Protein AF-A0A836S8B2-F1 (afdb_monomer_lite)

Sequence (324 aa):
MPLYSYIIQLVSLLSIAYLASSFWLPETQILLWTTALLILLNYSLSLSNLFRQGSITVNLIILNVIQLALCLHLMIHKMLGNAHYAYTEPPRWYDWIELVAMHVLRAVDLLDILSTEGIHLQNVTHQSVLTGIVLFSMHIMVDVFLLGAILMFINRRSATQHDTTLIKRARFVERFKNTRHFIKQVRLWGLLLAIALIMNVGISQDWDFWDSLLWPLDNIPLDFGDAFQIFDWQLHSLEMNIGLATLAIFFRLVVSAYVLGPVNRFYLYLLKGRGKTVDELVKICTSSEYSEETHQIAVKALVGFEAKISVPHLIKALAETDKY

Secondary structure (DSSP, 8-state):
-HHHHHHHHHHHHHHHHHHHHHTTS---HHHHHHHHHHHHHHHHHHHHHHHHHS---HHHHHHHHIIIIIIIHHHHHHHH-GGGEEESSPPPHHHHHHHHHHHHHHHTT-SHHHHHTT----SEEE-SHHHHHHHHHHHHHHHHHHHHHHHHHHHHHHHHTGGG-HHHHHHHHHHHHHHHHHHHHHHHHHHHHHHHHHHHHHHHTT--HHHHHHHHHHT-TTTHHHHHHHTT--SS-PPP-HHHHHHHHHHHHHHHHHHHHHHHHHHHHHTTTTT--HHHHHHHHT-TTS-HHHHHHHHHHHHTS-HHHHHHHHHHHHHHHTT-

Radius of gyration: 23.67 Å; chains: 1; bounding box: 58×48×62 Å

pLDDT: mean 82.78, std 11.92, range [44.62, 96.75]

Foldseek 3Di:
DVVLVVVLVVLLVVLVVLVVCLVVDPLDVVNLVVLVVSLVVLLVSQVVCCLFALDGDVSSLVSSLCSLQQVNVVSCCVPVHVQQKAFPDDDDSCLSVQVSVQLLCVLVLNCVQVVQVVPPSGRIATDDPVVLVSSLVSSLSSNVVVVSVVVVVVVVVVVVVPVPPPPVVVVVVVVVVVVVVVLVVCLVVLVVVLLVLLVVVCVVVVNDPQQSVCLLVCLALDSSVVSCVSVVPDSHPDDDDPSSSVSSVSSNVSNVSVVVVVVVVVSCVVSLNRNDDLVVLLVQLQDPPDDPVSNVSSVVVLVVPDCVVSVVSVVVSVVNVVVD

Structure (mmCIF, N/CA/C/O backbone):
data_AF-A0A836S8B2-F1
#
_entry.id   AF-A0A836S8B2-F1
#
loop_
_atom_site.group_PDB
_atom_site.id
_atom_site.type_symbol
_atom_site.label_atom_id
_atom_site.label_alt_id
_atom_site.label_comp_id
_atom_site.label_asym_id
_atom_site.label_entity_id
_atom_site.label_seq_id
_atom_site.pdbx_PDB_ins_code
_atom_site.Cartn_x
_atom_site.Cartn_y
_atom_site.Cartn_z
_atom_site.occupancy
_atom_site.B_iso_or_equiv
_atom_site.auth_seq_id
_atom_site.auth_comp_id
_atom_site.auth_asym_id
_atom_site.auth_atom_id
_atom_site.pdbx_PDB_model_num
ATOM 1 N N . MET A 1 1 ? 3.201 14.105 26.780 1.00 60.59 1 MET A N 1
ATOM 2 C CA . MET A 1 1 ? 2.841 14.268 25.351 1.00 60.59 1 MET A CA 1
ATOM 3 C C . MET A 1 1 ? 3.609 15.356 24.581 1.00 60.59 1 MET A C 1
ATOM 5 O O . MET A 1 1 ? 3.928 15.066 23.434 1.00 60.59 1 MET A O 1
ATOM 9 N N . PRO A 1 2 ? 3.969 16.542 25.123 1.00 76.00 2 PRO A N 1
ATOM 10 C CA . PRO A 1 2 ? 4.514 17.627 24.288 1.00 76.00 2 PRO A CA 1
ATOM 11 C C . PRO A 1 2 ? 5.887 17.312 23.669 1.00 76.00 2 PRO A C 1
ATOM 13 O O . PRO A 1 2 ? 6.099 17.590 22.494 1.00 76.00 2 PRO A O 1
ATOM 16 N N . LEU A 1 3 ? 6.782 16.635 24.402 1.00 85.06 3 LEU A N 1
ATOM 17 C CA . LEU A 1 3 ? 8.128 16.283 23.918 1.00 85.06 3 LEU A CA 1
ATOM 18 C C . LEU A 1 3 ? 8.112 15.486 22.600 1.00 85.06 3 LEU A C 1
ATOM 20 O O . LEU A 1 3 ? 8.909 15.746 21.708 1.00 85.06 3 LEU A O 1
ATOM 24 N N . TYR A 1 4 ? 7.183 14.538 22.457 1.00 83.31 4 TYR A N 1
ATOM 25 C CA . TYR A 1 4 ? 7.100 13.690 21.265 1.00 83.31 4 TYR A CA 1
ATOM 26 C C . TYR A 1 4 ? 6.681 14.481 20.017 1.00 83.31 4 TYR A C 1
ATOM 28 O O . TYR A 1 4 ? 7.233 14.270 18.941 1.00 83.31 4 TYR A O 1
ATOM 36 N N . SER A 1 5 ? 5.760 15.437 20.175 1.00 84.62 5 SER A N 1
ATOM 37 C CA . SER A 1 5 ? 5.364 16.341 19.090 1.00 84.62 5 SER A CA 1
ATOM 38 C C . SER A 1 5 ? 6.534 17.219 18.636 1.00 84.62 5 SER A C 1
ATOM 40 O O . SER A 1 5 ? 6.728 17.396 17.436 1.00 84.62 5 SER A O 1
ATOM 42 N N . TYR A 1 6 ? 7.344 17.722 19.576 1.00 90.00 6 TYR A N 1
ATOM 43 C CA . TYR A 1 6 ? 8.537 18.507 19.247 1.00 90.00 6 TYR A CA 1
ATOM 44 C C . TYR A 1 6 ? 9.586 17.687 18.492 1.00 90.00 6 TYR A C 1
ATOM 46 O O . TYR A 1 6 ? 10.160 18.189 17.532 1.00 90.00 6 TYR A O 1
ATOM 54 N N . ILE A 1 7 ? 9.797 16.419 18.867 1.00 90.31 7 ILE A N 1
ATOM 55 C CA . ILE A 1 7 ? 10.719 15.522 18.151 1.00 90.31 7 ILE A CA 1
ATOM 56 C C . ILE A 1 7 ? 10.276 15.346 16.696 1.00 90.31 7 ILE A C 1
ATOM 58 O O . ILE A 1 7 ? 11.091 15.504 15.792 1.00 90.31 7 ILE A O 1
ATOM 62 N N . ILE A 1 8 ? 8.989 15.069 16.453 1.00 88.38 8 ILE A N 1
ATOM 63 C CA . ILE A 1 8 ? 8.465 14.910 15.089 1.00 88.38 8 ILE A CA 1
ATOM 64 C C . ILE A 1 8 ? 8.669 16.189 14.274 1.00 88.38 8 ILE A C 1
ATOM 66 O O . ILE A 1 8 ? 9.147 16.122 13.143 1.00 88.38 8 ILE A O 1
ATOM 70 N N . GLN A 1 9 ? 8.324 17.349 14.836 1.00 89.38 9 GLN A N 1
ATOM 71 C CA . GLN A 1 9 ? 8.482 18.632 14.152 1.00 89.38 9 GLN A CA 1
ATOM 72 C C . GLN A 1 9 ? 9.948 18.919 13.828 1.00 89.38 9 GLN A C 1
ATOM 74 O O . GLN A 1 9 ? 10.255 19.276 12.695 1.00 89.38 9 GLN A O 1
ATOM 79 N N . LEU A 1 10 ? 10.850 18.706 14.788 1.00 92.00 10 LEU A N 1
ATOM 80 C CA . LEU A 1 10 ? 12.283 18.903 14.599 1.00 92.00 10 LEU A CA 1
ATOM 81 C C . LEU A 1 10 ? 12.829 17.994 13.494 1.00 92.00 10 LEU A C 1
ATOM 83 O O . LEU A 1 10 ? 13.501 18.477 12.589 1.00 92.00 10 LEU A O 1
ATOM 87 N N . VAL A 1 11 ? 12.505 16.700 13.526 1.00 91.38 11 VAL A N 1
ATOM 88 C CA . VAL A 1 11 ? 12.953 15.738 12.508 1.00 91.38 11 VAL A CA 1
ATOM 89 C C . VAL A 1 11 ? 12.378 16.072 11.128 1.00 91.38 11 VAL A C 1
ATOM 91 O O . VAL A 1 11 ? 13.101 16.005 10.134 1.00 91.38 11 VAL A O 1
ATOM 94 N N . SER A 1 12 ? 11.115 16.500 11.062 1.00 89.31 12 SER A N 1
ATOM 95 C CA . SER A 1 12 ? 10.484 16.940 9.809 1.00 89.31 12 SER A CA 1
ATOM 96 C C . SER A 1 12 ? 11.188 18.172 9.241 1.00 89.31 12 SER A C 1
ATOM 98 O O . SER A 1 12 ? 11.516 18.207 8.061 1.00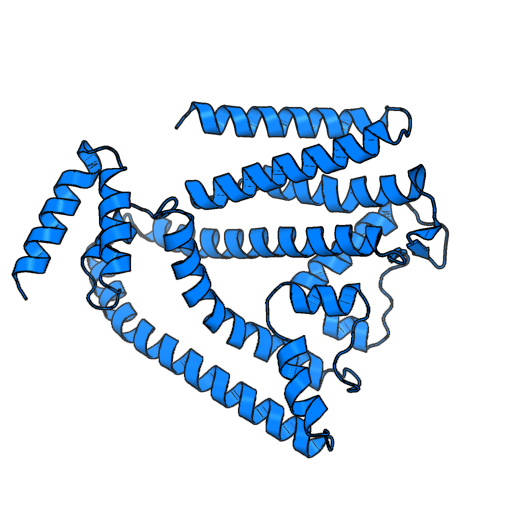 89.31 12 SER A O 1
ATOM 100 N N . LEU A 1 13 ? 11.461 19.174 10.084 1.00 92.12 13 LEU A N 1
ATOM 101 C CA . LEU A 1 13 ? 12.161 20.398 9.691 1.00 92.12 13 LEU A CA 1
ATOM 102 C C . LEU A 1 13 ? 13.588 20.106 9.224 1.00 92.12 13 LEU A C 1
ATOM 104 O O . LEU A 1 13 ? 13.995 20.610 8.182 1.00 92.12 13 LEU A O 1
ATOM 108 N N . LEU A 1 14 ? 14.322 19.257 9.950 1.00 93.88 14 LEU A N 1
ATOM 109 C CA . LEU A 1 14 ? 15.658 18.808 9.554 1.00 93.88 14 LEU A CA 1
ATOM 110 C C . LEU A 1 14 ? 15.626 18.075 8.213 1.00 93.88 14 LEU A C 1
ATOM 112 O O . LEU A 1 14 ? 16.472 18.326 7.363 1.00 93.88 14 LEU A O 1
ATOM 116 N N . SER A 1 15 ? 14.629 17.219 7.996 1.00 93.06 15 SER A N 1
ATOM 117 C CA . SER A 1 15 ? 14.459 16.480 6.745 1.00 93.06 15 SER A CA 1
ATOM 118 C C . SER A 1 15 ? 14.114 17.387 5.564 1.00 93.06 15 SER A C 1
ATOM 120 O O . SER A 1 15 ? 14.636 17.180 4.474 1.00 93.06 15 SER A O 1
ATOM 122 N N . ILE A 1 16 ? 13.283 18.412 5.774 1.00 91.94 16 ILE A N 1
ATOM 123 C CA . ILE A 1 16 ? 12.965 19.428 4.759 1.00 91.94 16 ILE A CA 1
ATOM 124 C C . ILE A 1 16 ? 14.204 20.275 4.446 1.00 91.94 16 ILE A C 1
ATOM 126 O O . ILE A 1 16 ? 14.518 20.492 3.279 1.00 91.94 16 ILE A O 1
ATOM 130 N N . ALA A 1 17 ? 14.929 20.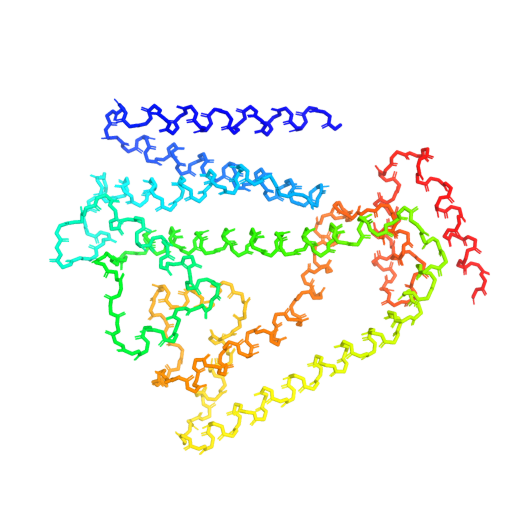730 5.473 1.00 93.69 17 ALA A N 1
ATOM 131 C CA . ALA A 1 17 ? 16.154 21.507 5.300 1.00 93.69 17 ALA A CA 1
ATOM 132 C C . ALA A 1 17 ? 17.239 20.697 4.574 1.00 93.69 17 ALA A C 1
ATOM 134 O O . ALA A 1 17 ? 17.896 21.216 3.674 1.00 93.69 17 ALA A O 1
ATOM 135 N N . TYR A 1 18 ? 17.387 19.417 4.927 1.00 94.12 18 TYR A N 1
ATOM 136 C CA . TYR A 1 18 ? 18.260 18.473 4.236 1.00 94.12 18 TYR A CA 1
ATOM 137 C C . TYR A 1 18 ? 17.843 18.278 2.777 1.00 94.12 18 TYR A C 1
ATOM 139 O O . TYR A 1 18 ? 18.676 18.364 1.882 1.00 94.12 18 TYR A O 1
ATOM 147 N N . LEU A 1 19 ? 16.553 18.055 2.518 1.00 90.06 19 LEU A N 1
ATOM 148 C CA . LEU A 1 19 ? 16.040 17.883 1.163 1.00 90.06 19 LEU A CA 1
ATOM 149 C C . LEU A 1 19 ? 16.345 19.116 0.302 1.00 90.06 19 LEU A C 1
ATOM 151 O O . LEU A 1 19 ? 16.871 18.982 -0.798 1.00 90.06 19 LEU A O 1
ATOM 155 N N . ALA A 1 20 ? 16.089 20.317 0.825 1.00 91.62 20 ALA A N 1
ATOM 156 C CA . ALA A 1 20 ? 16.367 21.571 0.130 1.00 91.62 20 ALA A CA 1
ATOM 157 C C . ALA A 1 20 ? 17.867 21.786 -0.135 1.00 91.62 20 ALA A C 1
ATOM 159 O O . ALA A 1 20 ? 18.236 22.271 -1.204 1.00 91.62 20 ALA A O 1
ATOM 160 N N . SER A 1 21 ? 18.740 21.415 0.809 1.00 92.88 21 SER A N 1
ATOM 161 C CA . SER A 1 21 ? 20.190 21.548 0.634 1.00 92.88 21 SER A CA 1
ATOM 162 C C . SER A 1 21 ? 20.785 20.472 -0.276 1.00 92.88 21 SER A C 1
ATOM 164 O O . SER A 1 21 ? 21.767 20.749 -0.960 1.00 92.88 21 SER A O 1
ATOM 166 N N . SER A 1 22 ? 20.169 19.286 -0.356 1.00 90.75 22 SER A N 1
ATOM 167 C CA . SER A 1 22 ? 20.661 18.155 -1.155 1.00 90.75 22 SER A CA 1
ATOM 168 C C . SER A 1 22 ? 20.826 18.472 -2.645 1.00 90.75 22 SER A C 1
ATOM 170 O O . SER A 1 22 ? 21.737 17.941 -3.270 1.00 90.75 22 SER A O 1
ATOM 172 N N . PHE A 1 23 ? 20.032 19.402 -3.189 1.00 87.88 23 PHE A N 1
ATOM 173 C CA . PHE A 1 23 ? 20.144 19.871 -4.577 1.00 87.88 23 PHE A CA 1
ATOM 174 C C . PHE A 1 23 ? 21.464 20.590 -4.891 1.00 87.88 23 PHE A C 1
ATOM 176 O O . PHE A 1 23 ? 21.835 20.700 -6.057 1.00 87.88 23 PHE A O 1
ATOM 183 N N . TRP A 1 24 ? 22.163 21.082 -3.867 1.00 93.12 24 TRP A N 1
ATOM 184 C CA . TRP A 1 24 ? 23.419 21.826 -3.993 1.00 93.12 24 TRP A CA 1
ATOM 185 C C . TRP A 1 24 ? 24.636 21.013 -3.547 1.00 93.12 24 TRP A C 1
ATOM 187 O O . TRP A 1 24 ? 25.770 21.475 -3.675 1.00 93.12 24 TRP A O 1
ATOM 197 N N . LEU A 1 25 ? 24.413 19.826 -2.980 1.00 91.44 25 LEU A N 1
ATOM 198 C CA . LEU A 1 25 ? 25.477 18.958 -2.500 1.00 91.44 25 LEU A CA 1
ATOM 199 C C . LEU A 1 25 ? 26.016 18.087 -3.642 1.00 91.44 25 LEU A C 1
ATOM 201 O O . LEU A 1 25 ? 25.262 17.704 -4.537 1.00 91.44 25 LEU A O 1
ATOM 205 N N . PRO A 1 26 ? 27.315 17.742 -3.617 1.00 92.44 26 PRO A N 1
ATOM 206 C CA . PRO A 1 26 ? 27.883 16.841 -4.604 1.00 92.44 26 PRO A CA 1
ATOM 207 C C . PRO A 1 26 ? 27.212 15.467 -4.529 1.00 92.44 26 PRO A C 1
ATOM 209 O O . PRO A 1 26 ? 26.937 14.934 -3.447 1.00 92.44 26 PRO A O 1
ATOM 212 N N . GLU A 1 27 ? 26.987 14.883 -5.703 1.00 91.94 27 GLU A N 1
ATOM 213 C CA . GLU A 1 27 ? 26.365 13.575 -5.850 1.00 91.94 27 GLU A CA 1
ATOM 214 C C . GLU A 1 27 ? 27.307 12.491 -5.306 1.00 91.94 27 GLU A C 1
ATOM 216 O O . GLU A 1 27 ? 28.271 12.084 -5.948 1.00 91.94 27 GLU A O 1
ATOM 221 N N . THR A 1 28 ? 27.057 12.054 -4.072 1.00 93.62 28 THR A N 1
ATOM 222 C CA . THR A 1 28 ? 27.890 11.080 -3.357 1.00 93.62 28 THR A CA 1
ATOM 223 C C . THR A 1 28 ? 27.029 9.967 -2.780 1.00 93.62 28 THR A C 1
ATOM 225 O O . THR A 1 28 ? 25.907 10.208 -2.337 1.00 93.62 28 THR A O 1
ATOM 228 N N . GLN A 1 29 ? 27.574 8.750 -2.685 1.00 92.31 29 GLN A N 1
ATOM 229 C CA . GLN A 1 29 ? 26.872 7.622 -2.053 1.00 92.31 29 GLN A CA 1
ATOM 230 C C . GLN A 1 29 ? 26.452 7.924 -0.602 1.00 92.31 29 GLN A C 1
ATOM 232 O O . GLN A 1 29 ? 25.434 7.422 -0.135 1.00 92.31 29 GLN A O 1
ATOM 237 N N . ILE A 1 30 ? 27.191 8.787 0.107 1.00 93.25 30 ILE A N 1
ATOM 238 C CA . ILE A 1 30 ? 26.816 9.259 1.449 1.00 93.25 30 ILE A CA 1
ATOM 239 C C . ILE A 1 30 ? 25.459 9.969 1.412 1.00 93.25 30 ILE A C 1
ATOM 241 O O . ILE A 1 30 ? 24.618 9.727 2.279 1.00 93.25 30 ILE A O 1
ATOM 245 N N . LEU A 1 31 ? 25.217 10.810 0.402 1.00 92.56 31 LEU A N 1
ATOM 246 C CA . LEU A 1 31 ? 23.946 11.509 0.230 1.00 92.56 31 LEU A CA 1
ATOM 247 C C . LEU A 1 31 ? 22.801 10.507 -0.000 1.00 92.56 31 LEU A C 1
ATOM 249 O O . LEU A 1 31 ? 21.752 10.643 0.628 1.00 92.56 31 LEU A O 1
ATOM 253 N N . LEU A 1 32 ? 23.016 9.473 -0.827 1.00 92.56 32 LEU A N 1
ATOM 254 C CA . LEU A 1 32 ? 22.031 8.410 -1.088 1.00 92.56 32 LEU A CA 1
ATOM 255 C C . LEU A 1 32 ? 21.599 7.710 0.205 1.00 92.56 32 LEU A C 1
ATOM 257 O O . LEU A 1 32 ? 20.412 7.668 0.528 1.00 92.56 32 LEU A O 1
ATOM 261 N N . TRP A 1 33 ? 22.563 7.204 0.976 1.00 93.00 33 TRP A N 1
ATOM 262 C CA . TRP A 1 33 ? 22.274 6.488 2.219 1.00 93.00 33 TRP A CA 1
ATOM 263 C C . TRP A 1 33 ? 21.677 7.396 3.295 1.00 93.00 33 TRP A C 1
ATOM 265 O O . TRP A 1 33 ? 20.798 6.968 4.040 1.00 93.00 33 TRP A O 1
ATOM 275 N N . THR A 1 34 ? 22.093 8.664 3.345 1.00 93.12 34 THR A N 1
ATOM 276 C CA . THR A 1 34 ? 21.492 9.656 4.248 1.00 93.12 34 THR A CA 1
ATOM 277 C C . THR A 1 34 ? 20.026 9.912 3.887 1.00 93.12 34 THR A C 1
ATOM 279 O O . THR A 1 34 ? 19.180 9.950 4.778 1.00 93.12 34 THR A O 1
ATOM 282 N N . THR A 1 35 ? 19.698 10.009 2.594 1.00 93.06 35 THR A N 1
ATOM 283 C CA . THR A 1 35 ? 18.311 10.154 2.122 1.00 93.06 35 THR A CA 1
ATOM 284 C C . THR A 1 35 ? 17.479 8.930 2.499 1.00 93.06 35 THR A C 1
ATOM 286 O O . THR A 1 35 ? 16.418 9.080 3.103 1.00 93.06 35 THR A O 1
ATOM 289 N N . ALA A 1 36 ? 17.986 7.720 2.239 1.00 92.12 36 ALA A N 1
ATOM 290 C CA . ALA A 1 36 ? 17.322 6.472 2.621 1.00 92.12 36 ALA A CA 1
ATOM 291 C C . ALA A 1 36 ? 17.066 6.380 4.139 1.00 92.12 36 ALA A C 1
ATOM 293 O O . ALA A 1 36 ? 15.966 6.026 4.567 1.00 92.12 36 ALA A O 1
ATOM 294 N N . LEU A 1 37 ? 18.051 6.757 4.963 1.00 92.94 37 LEU A N 1
ATOM 295 C CA . LEU A 1 37 ? 17.917 6.772 6.420 1.00 92.94 37 LEU A CA 1
ATOM 296 C C . LEU A 1 37 ? 16.861 7.780 6.891 1.00 92.94 37 LEU A C 1
ATOM 298 O O . LEU A 1 37 ? 16.060 7.459 7.770 1.00 92.94 37 LEU A O 1
ATOM 302 N N . LEU A 1 38 ? 16.841 8.985 6.316 1.00 92.56 38 LEU A N 1
ATOM 303 C CA . LEU A 1 38 ? 15.848 10.004 6.656 1.00 92.56 38 LEU A CA 1
ATOM 304 C C . LEU A 1 38 ? 14.434 9.578 6.261 1.00 92.56 38 LEU A C 1
ATOM 306 O O . LEU A 1 38 ? 13.520 9.776 7.057 1.00 92.56 38 LEU A O 1
ATOM 310 N N . ILE A 1 39 ? 14.257 8.935 5.102 1.00 91.44 39 ILE A N 1
ATOM 311 C CA . ILE A 1 39 ? 12.972 8.338 4.709 1.00 91.44 39 ILE A CA 1
ATOM 312 C C . ILE A 1 39 ? 12.532 7.307 5.749 1.00 91.44 39 ILE A C 1
ATOM 314 O O . ILE A 1 39 ? 11.418 7.384 6.261 1.00 91.44 39 ILE A O 1
ATOM 318 N N . LEU A 1 40 ? 13.408 6.367 6.117 1.00 91.25 40 LEU A N 1
ATOM 319 C CA . LEU A 1 40 ? 13.075 5.328 7.091 1.00 91.25 40 LEU A CA 1
ATOM 320 C C . LEU A 1 40 ? 12.703 5.923 8.457 1.00 91.25 40 LEU A C 1
ATOM 322 O O . LEU A 1 40 ? 11.742 5.480 9.092 1.00 91.25 40 LEU A O 1
ATOM 326 N N . LEU A 1 41 ? 13.437 6.943 8.905 1.00 91.94 41 LEU A N 1
ATOM 327 C CA . LEU A 1 41 ? 13.176 7.658 10.152 1.00 91.94 41 LEU A CA 1
ATOM 328 C C . LEU A 1 41 ? 11.825 8.389 10.102 1.00 91.94 41 LEU A C 1
ATOM 330 O O . LEU A 1 41 ? 11.006 8.231 11.010 1.00 91.94 41 LEU A O 1
ATOM 334 N N . ASN A 1 42 ? 11.569 9.155 9.039 1.00 91.69 42 ASN A N 1
ATOM 335 C CA . ASN A 1 42 ? 10.323 9.895 8.842 1.00 91.69 42 ASN A CA 1
ATOM 336 C C . ASN A 1 42 ? 9.125 8.955 8.726 1.00 91.69 42 ASN A C 1
ATOM 338 O O . ASN A 1 42 ? 8.083 9.210 9.337 1.00 91.69 42 ASN A O 1
ATOM 342 N N . TYR A 1 43 ? 9.263 7.849 8.000 1.00 90.19 43 TYR A N 1
ATOM 343 C CA . TYR A 1 43 ? 8.238 6.821 7.897 1.00 90.19 43 TYR A CA 1
ATOM 344 C C . TYR A 1 43 ? 7.960 6.173 9.255 1.00 90.19 43 TYR A C 1
ATOM 346 O O . TYR A 1 43 ? 6.813 6.135 9.693 1.00 90.19 43 TYR A O 1
ATOM 354 N N . SER A 1 44 ? 9.004 5.775 9.988 1.00 89.81 44 SER A N 1
ATOM 355 C CA . SER A 1 44 ? 8.876 5.179 11.326 1.00 89.81 44 SER A CA 1
ATOM 356 C C . SER A 1 44 ? 8.200 6.123 12.323 1.00 89.81 44 SER A C 1
ATOM 358 O O . SER A 1 44 ? 7.356 5.704 13.119 1.00 89.81 44 SER A O 1
ATOM 360 N N . LEU A 1 45 ? 8.531 7.418 12.276 1.00 89.81 45 LEU A N 1
ATOM 361 C CA . LEU A 1 45 ? 7.873 8.440 13.090 1.00 89.81 45 LEU A CA 1
ATOM 362 C C . LEU A 1 45 ? 6.412 8.630 12.690 1.00 89.81 45 LEU A C 1
ATOM 364 O O . LEU A 1 45 ? 5.563 8.732 13.574 1.00 89.81 45 LEU A O 1
ATOM 368 N N . SER A 1 46 ? 6.111 8.632 11.391 1.00 87.50 46 SER A N 1
ATOM 369 C CA . SER A 1 46 ? 4.743 8.746 10.875 1.00 87.50 46 SER A CA 1
ATOM 370 C C . SER A 1 46 ? 3.889 7.560 11.301 1.00 87.50 46 SER A C 1
ATOM 372 O O . SER A 1 46 ? 2.784 7.748 11.804 1.00 87.50 46 SER A O 1
ATOM 374 N N . LEU A 1 47 ? 4.431 6.350 11.179 1.00 85.44 47 LEU A N 1
ATOM 375 C CA . LEU A 1 47 ? 3.789 5.109 11.585 1.00 85.44 47 LEU A CA 1
ATOM 376 C C . LEU A 1 47 ? 3.568 5.082 13.101 1.00 85.44 47 LEU A C 1
ATOM 378 O O . LEU A 1 47 ? 2.472 4.803 13.578 1.00 85.44 47 LEU A O 1
ATOM 382 N N . SER A 1 48 ? 4.581 5.472 13.879 1.00 84.50 48 SER A N 1
ATOM 383 C CA . SER A 1 48 ? 4.445 5.615 15.328 1.00 84.50 48 SER A CA 1
ATOM 384 C C . SER A 1 48 ? 3.422 6.692 15.705 1.00 84.50 48 SER A C 1
ATOM 386 O O . SER A 1 48 ? 2.717 6.526 16.698 1.00 84.50 48 SER A O 1
ATOM 388 N N . ASN A 1 49 ? 3.304 7.786 14.948 1.00 83.44 49 ASN A N 1
ATOM 389 C CA . ASN A 1 49 ? 2.300 8.816 15.206 1.00 83.44 49 ASN A CA 1
ATOM 390 C C . ASN A 1 49 ? 0.887 8.322 14.885 1.00 83.44 49 ASN A C 1
ATOM 392 O O . ASN A 1 49 ? 0.002 8.443 15.731 1.00 83.44 49 ASN A O 1
ATOM 396 N N . LEU A 1 50 ? 0.711 7.686 13.726 1.00 81.00 50 LEU A N 1
ATOM 397 C CA . LEU A 1 50 ? -0.525 7.020 13.324 1.00 81.00 50 LEU A CA 1
ATOM 398 C C . LEU A 1 50 ? -0.983 6.040 14.406 1.00 81.00 50 LEU A C 1
ATOM 400 O O . LEU A 1 50 ? -2.121 6.095 14.862 1.00 81.00 50 LEU A O 1
ATOM 404 N N . PHE A 1 51 ? -0.067 5.211 14.899 1.00 76.12 51 PHE A N 1
ATOM 405 C CA . PHE A 1 51 ? -0.353 4.194 15.905 1.00 76.12 51 PHE A CA 1
ATOM 406 C C . PHE A 1 51 ? -0.509 4.724 17.333 1.00 76.12 51 PHE A C 1
ATOM 408 O O . PHE A 1 51 ? -1.151 4.089 18.165 1.00 76.12 51 PHE A O 1
ATOM 415 N N . ARG A 1 52 ? 0.071 5.876 17.675 1.00 73.31 52 ARG A N 1
ATOM 416 C CA . ARG A 1 52 ? -0.065 6.447 19.027 1.00 73.31 52 ARG A CA 1
ATOM 417 C C . ARG A 1 52 ? -1.231 7.410 19.148 1.00 73.31 52 ARG A C 1
ATOM 419 O O . ARG A 1 52 ? -1.875 7.432 20.192 1.00 73.31 52 ARG A O 1
ATOM 426 N N . GLN A 1 53 ? -1.452 8.230 18.129 1.00 71.81 53 GLN A N 1
ATOM 427 C CA . GLN A 1 53 ? -2.385 9.354 18.169 1.00 71.81 53 GLN A CA 1
ATOM 428 C C . GLN A 1 53 ? -3.607 9.144 17.271 1.00 71.81 53 GLN A C 1
ATOM 430 O O . GLN A 1 53 ? -4.539 9.939 17.342 1.00 71.81 53 GLN A O 1
ATOM 435 N N . GLY A 1 54 ? -3.614 8.112 16.417 1.00 70.25 54 GLY A N 1
ATOM 436 C CA . GLY A 1 54 ? -4.674 7.917 15.425 1.00 70.25 54 GLY A CA 1
ATOM 437 C C . GLY A 1 54 ? -4.710 9.022 14.365 1.00 70.25 54 GLY A C 1
ATOM 438 O O . GLY A 1 54 ? -5.724 9.193 13.692 1.00 70.25 54 GLY A O 1
ATOM 439 N N . SER A 1 55 ? -3.635 9.805 14.244 1.00 74.31 55 SER A N 1
ATOM 440 C CA . SER A 1 55 ? -3.522 10.927 13.320 1.00 74.31 55 SER A CA 1
ATOM 441 C C . SER A 1 55 ? -2.288 10.760 12.445 1.00 74.31 55 SER A C 1
ATOM 443 O O . SER A 1 55 ? -1.220 10.352 12.908 1.00 74.31 55 SER A O 1
ATOM 445 N N . ILE A 1 56 ? -2.428 11.095 11.165 1.00 76.44 56 ILE A N 1
ATOM 446 C CA . ILE A 1 56 ? -1.283 11.242 10.272 1.00 76.44 56 ILE A CA 1
ATOM 447 C C . ILE A 1 56 ? -1.086 12.725 10.016 1.00 76.44 56 ILE A C 1
ATOM 449 O O . ILE A 1 56 ? -2.020 13.440 9.649 1.00 76.44 56 ILE A O 1
ATOM 453 N N . THR A 1 57 ? 0.136 13.202 10.204 1.00 81.44 57 THR A N 1
ATOM 454 C CA . THR A 1 57 ? 0.510 14.547 9.788 1.00 81.44 57 THR A CA 1
ATOM 455 C C . THR A 1 57 ? 0.702 14.545 8.275 1.00 81.44 57 THR A C 1
ATOM 457 O O . THR A 1 57 ? 1.647 13.960 7.754 1.00 81.44 57 THR A O 1
ATOM 460 N N . VAL A 1 58 ? -0.195 15.221 7.555 1.00 80.62 58 VAL A N 1
ATOM 461 C CA . VAL A 1 58 ? -0.157 15.331 6.082 1.00 80.62 58 VAL A CA 1
ATOM 462 C C . VAL A 1 58 ? 1.225 15.765 5.580 1.00 80.62 58 VAL A C 1
ATOM 464 O O . VAL A 1 58 ? 1.723 15.226 4.598 1.00 80.62 58 VAL A O 1
ATOM 467 N N . ASN A 1 59 ? 1.893 16.663 6.308 1.00 83.81 59 ASN A N 1
ATOM 468 C CA . ASN A 1 59 ? 3.241 17.124 5.973 1.00 83.81 59 ASN A CA 1
ATOM 469 C C . ASN A 1 59 ? 4.275 15.987 5.933 1.00 83.81 59 ASN A C 1
ATOM 471 O O . ASN A 1 59 ? 5.134 15.997 5.060 1.00 83.81 59 ASN A O 1
ATOM 475 N N . LEU A 1 60 ? 4.195 15.007 6.843 1.00 82.38 60 LEU A N 1
ATOM 476 C C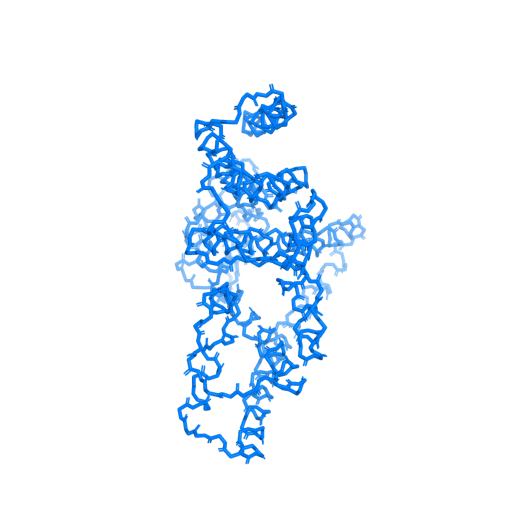A . LEU A 1 60 ? 5.098 13.854 6.827 1.00 82.38 60 LEU A CA 1
ATOM 477 C C . LEU A 1 60 ? 4.791 12.907 5.669 1.00 82.38 60 LEU A C 1
ATOM 479 O O . LEU A 1 60 ? 5.719 12.322 5.122 1.00 82.38 60 LEU A O 1
ATOM 483 N N . ILE A 1 61 ? 3.519 12.759 5.287 1.00 81.31 61 ILE A N 1
ATOM 484 C CA . ILE A 1 61 ? 3.138 11.959 4.114 1.00 81.31 61 ILE A CA 1
ATOM 485 C C . ILE A 1 61 ? 3.771 12.570 2.871 1.00 81.31 61 ILE A C 1
ATOM 487 O O . ILE A 1 61 ? 4.521 11.901 2.172 1.00 81.31 61 ILE A O 1
ATOM 491 N N . ILE A 1 62 ? 3.512 13.860 2.641 1.00 85.25 62 ILE A N 1
ATOM 492 C CA . ILE A 1 62 ? 4.029 14.589 1.480 1.00 85.25 62 ILE A CA 1
ATOM 493 C C . ILE A 1 62 ? 5.557 14.523 1.455 1.00 85.25 62 ILE A C 1
ATOM 495 O O . ILE A 1 62 ? 6.138 14.229 0.416 1.00 85.25 62 ILE A O 1
ATOM 499 N N . LEU A 1 63 ? 6.210 14.742 2.599 1.00 87.94 63 LEU A N 1
ATOM 500 C CA . LEU A 1 63 ? 7.662 14.668 2.702 1.00 87.94 63 LEU A CA 1
ATOM 501 C C . LEU A 1 63 ? 8.195 13.272 2.360 1.00 87.94 63 LEU A C 1
ATOM 503 O O . LEU A 1 63 ? 9.112 13.169 1.554 1.00 87.94 63 LEU A O 1
ATOM 507 N N . ASN A 1 64 ? 7.628 12.214 2.943 1.00 85.75 64 ASN A N 1
ATOM 508 C CA . ASN A 1 64 ? 8.074 10.849 2.684 1.00 85.75 64 ASN A CA 1
ATOM 509 C C . ASN A 1 64 ? 7.846 10.442 1.226 1.00 85.75 64 ASN A C 1
ATOM 511 O O . ASN A 1 64 ? 8.744 9.866 0.624 1.00 85.75 64 ASN A O 1
ATOM 515 N N . VAL A 1 65 ? 6.692 10.789 0.645 1.00 82.19 65 VAL A N 1
ATOM 516 C CA . VAL A 1 65 ? 6.408 10.539 -0.773 1.00 82.19 65 VAL A CA 1
ATOM 517 C C . VAL A 1 65 ? 7.415 11.288 -1.643 1.00 82.19 65 VAL A C 1
ATOM 519 O O . VAL A 1 65 ? 8.037 10.676 -2.494 1.00 82.19 65 VAL A O 1
ATOM 522 N N . ILE A 1 66 ? 7.681 12.575 -1.403 1.00 85.69 66 ILE A N 1
ATOM 523 C CA . ILE A 1 66 ? 8.677 13.317 -2.195 1.00 85.69 66 ILE A CA 1
ATOM 524 C C . ILE A 1 66 ? 10.082 12.708 -2.039 1.00 85.69 66 ILE A C 1
ATOM 526 O O . ILE A 1 66 ? 10.782 12.509 -3.030 1.00 85.69 66 ILE A O 1
ATOM 530 N N . GLN A 1 67 ? 10.506 12.390 -0.813 1.00 85.00 67 GLN A N 1
ATOM 531 C CA . GLN A 1 67 ? 11.844 11.851 -0.556 1.00 85.00 67 GLN A CA 1
ATOM 532 C C . GLN A 1 67 ? 12.036 10.456 -1.166 1.00 85.00 67 GLN A C 1
ATOM 534 O O . GLN A 1 67 ? 13.040 10.213 -1.835 1.00 85.00 67 GLN A O 1
ATOM 539 N N . LEU A 1 68 ? 11.089 9.545 -0.941 1.00 79.19 68 LEU A N 1
ATOM 540 C CA . LEU A 1 68 ? 11.170 8.166 -1.415 1.00 79.19 68 LEU A CA 1
ATOM 541 C C . LEU A 1 68 ? 10.954 8.082 -2.921 1.00 79.19 68 LEU A C 1
ATOM 543 O O . LEU A 1 68 ? 11.716 7.430 -3.626 1.00 79.19 68 LEU A O 1
ATOM 547 N N . ALA A 1 69 ? 9.931 8.766 -3.409 1.00 71.62 69 ALA A N 1
ATOM 548 C CA . ALA A 1 69 ? 9.454 8.571 -4.757 1.00 71.62 69 ALA A CA 1
ATOM 549 C C . ALA A 1 69 ? 10.268 9.404 -5.764 1.00 71.62 69 ALA A C 1
ATOM 551 O O . ALA A 1 69 ? 10.644 8.913 -6.823 1.00 71.62 69 ALA A O 1
ATOM 552 N N . LEU A 1 70 ? 10.621 10.649 -5.429 1.00 77.31 70 LEU A N 1
ATOM 553 C CA . LEU A 1 70 ? 11.366 11.504 -6.355 1.00 77.31 70 LEU A CA 1
ATOM 554 C C . LEU A 1 70 ? 12.876 11.409 -6.123 1.00 77.31 70 LEU A C 1
ATOM 556 O O . LEU A 1 70 ? 13.640 11.128 -7.046 1.00 77.31 70 LEU A O 1
ATOM 560 N N . CYS A 1 71 ? 13.328 11.632 -4.889 1.00 86.12 71 CYS A N 1
ATOM 561 C CA . CYS A 1 71 ? 14.756 11.787 -4.625 1.00 86.12 71 CYS A CA 1
ATOM 562 C C . CYS A 1 71 ? 15.505 10.459 -4.636 1.00 86.12 71 CYS A C 1
ATOM 564 O O . CYS A 1 71 ? 16.547 10.372 -5.281 1.00 86.12 71 CYS A O 1
ATOM 566 N N . LEU A 1 72 ? 14.987 9.414 -3.986 1.00 89.12 72 LEU A N 1
ATOM 567 C CA . LEU A 1 72 ? 15.705 8.142 -3.927 1.00 89.12 72 LEU A CA 1
ATOM 568 C C . LEU A 1 72 ? 15.862 7.516 -5.321 1.00 89.12 72 LEU A C 1
ATOM 570 O O . LEU A 1 72 ? 16.956 7.069 -5.667 1.00 89.12 72 LEU A O 1
ATOM 574 N N . HIS A 1 73 ? 14.817 7.566 -6.152 1.00 92.31 73 HIS A N 1
ATOM 575 C CA . HIS A 1 73 ? 14.881 7.052 -7.518 1.00 92.31 73 HIS A CA 1
ATOM 576 C C . HIS A 1 73 ? 15.902 7.799 -8.388 1.00 92.31 73 HIS A C 1
ATOM 578 O O . HIS A 1 73 ? 16.778 7.165 -8.991 1.00 92.31 73 HIS A O 1
ATOM 584 N N . LEU A 1 74 ? 15.857 9.137 -8.368 1.00 91.00 74 LEU A N 1
ATOM 585 C CA . LEU A 1 74 ? 16.826 9.999 -9.051 1.00 91.00 74 LEU A CA 1
ATOM 586 C C . LEU A 1 74 ? 18.266 9.731 -8.599 1.00 91.00 74 LEU A C 1
ATOM 588 O O . LEU A 1 74 ? 19.182 9.688 -9.422 1.00 91.00 74 LEU A O 1
ATOM 592 N N . MET A 1 75 ? 18.482 9.551 -7.296 1.00 92.38 75 MET A N 1
ATOM 593 C CA . MET A 1 75 ? 19.813 9.329 -6.734 1.00 92.38 75 MET A CA 1
ATOM 594 C C . MET A 1 75 ? 20.357 7.946 -7.074 1.00 92.38 75 MET A C 1
ATOM 596 O O . MET A 1 75 ? 21.541 7.837 -7.377 1.00 92.38 75 MET A O 1
ATOM 600 N N . ILE A 1 76 ? 19.517 6.906 -7.094 1.00 94.38 76 ILE A N 1
ATOM 601 C CA . ILE A 1 76 ? 19.928 5.578 -7.572 1.00 94.38 76 ILE A CA 1
ATOM 602 C C . ILE A 1 76 ? 20.385 5.672 -9.028 1.00 94.38 76 ILE A C 1
ATOM 604 O O . ILE A 1 76 ? 21.479 5.212 -9.345 1.00 94.38 76 ILE A O 1
ATOM 608 N N . HIS A 1 77 ? 19.607 6.331 -9.892 1.00 94.75 77 HIS A N 1
ATOM 609 C CA . HIS A 1 77 ? 19.963 6.481 -11.305 1.00 94.75 77 HIS A CA 1
ATOM 610 C C . HIS A 1 77 ? 21.297 7.217 -11.490 1.00 94.75 77 HIS A C 1
ATOM 612 O O . HIS A 1 77 ? 22.161 6.774 -12.243 1.00 94.75 77 HIS A O 1
ATOM 618 N N . LYS A 1 78 ? 21.479 8.337 -10.784 1.00 92.31 78 LYS A N 1
ATOM 619 C CA . LYS A 1 78 ? 22.678 9.176 -10.898 1.00 92.31 78 LYS A CA 1
ATOM 620 C C . LYS A 1 78 ? 23.927 8.546 -10.278 1.00 92.31 78 LYS A C 1
ATOM 622 O O . LYS A 1 78 ? 25.004 8.651 -10.851 1.00 92.31 78 LYS A O 1
ATOM 627 N N . MET A 1 79 ? 23.797 7.908 -9.114 1.00 93.06 79 MET A N 1
ATOM 628 C CA . MET A 1 79 ? 24.946 7.484 -8.301 1.00 93.06 79 MET A CA 1
ATOM 629 C C . MET A 1 79 ? 25.299 6.005 -8.441 1.00 93.06 79 MET A C 1
ATOM 631 O O . MET A 1 79 ? 26.466 5.651 -8.292 1.00 93.06 79 MET A O 1
ATOM 635 N N . LEU A 1 80 ? 24.307 5.140 -8.669 1.00 94.94 80 LEU A N 1
ATOM 636 C CA . LEU A 1 80 ? 24.517 3.699 -8.859 1.00 94.94 80 LEU A CA 1
ATOM 637 C C . LEU A 1 80 ? 24.484 3.300 -10.339 1.00 94.94 80 LEU A C 1
ATOM 639 O O . LEU A 1 80 ? 24.922 2.209 -10.693 1.00 94.94 80 LEU A O 1
ATOM 643 N N . GLY A 1 81 ? 24.040 4.212 -11.206 1.00 93.31 81 GLY A N 1
ATOM 644 C CA . GLY A 1 81 ? 24.065 4.065 -12.653 1.00 93.31 81 GLY A CA 1
ATOM 645 C C . GLY A 1 81 ? 22.701 3.736 -13.253 1.00 93.31 81 GLY A C 1
ATOM 646 O O . GLY A 1 81 ? 21.725 3.421 -12.568 1.00 93.31 81 GLY A O 1
ATOM 647 N N . ASN A 1 82 ? 22.642 3.805 -14.580 1.00 94.19 82 ASN A N 1
ATOM 648 C CA . ASN A 1 82 ? 21.415 3.605 -15.344 1.00 94.19 82 ASN A CA 1
ATOM 649 C C . ASN A 1 82 ? 20.949 2.143 -15.408 1.00 94.19 82 ASN A C 1
ATOM 651 O O . ASN A 1 82 ? 19.771 1.929 -15.643 1.00 94.19 82 ASN A O 1
ATOM 655 N N . ALA A 1 83 ? 21.806 1.156 -15.125 1.00 96.44 83 ALA A N 1
ATOM 656 C CA . ALA A 1 83 ? 21.468 -0.276 -15.161 1.00 96.44 83 ALA A CA 1
ATOM 657 C C . ALA A 1 83 ? 20.306 -0.690 -14.228 1.00 96.44 83 ALA A C 1
ATOM 659 O O . ALA A 1 83 ? 19.807 -1.810 -14.294 1.00 96.44 83 ALA A O 1
ATOM 660 N N . HIS A 1 84 ? 19.884 0.203 -13.333 1.00 96.00 84 HIS A N 1
ATOM 661 C CA . HIS A 1 84 ? 18.755 0.001 -12.436 1.00 96.00 84 HIS A CA 1
ATOM 662 C C . HIS A 1 84 ? 17.387 0.352 -13.050 1.00 96.00 84 HIS A C 1
ATOM 664 O O . HIS A 1 84 ? 16.356 0.047 -12.432 1.00 96.00 84 HIS A O 1
ATOM 670 N N . TYR A 1 85 ? 17.373 0.975 -14.233 1.00 96.06 85 TYR A N 1
ATOM 671 C CA . TYR A 1 85 ? 16.179 1.450 -14.927 1.00 96.06 85 TYR A CA 1
ATOM 672 C C . TYR A 1 85 ? 16.258 1.182 -16.430 1.00 96.06 85 TYR A C 1
ATOM 674 O O . TYR A 1 85 ? 17.309 1.351 -17.041 1.00 96.06 85 TYR A O 1
ATOM 682 N N . ALA A 1 86 ? 15.119 0.856 -17.033 1.00 95.50 86 ALA A N 1
ATOM 683 C CA . ALA A 1 86 ? 14.961 0.831 -18.479 1.00 95.50 86 ALA A CA 1
ATOM 684 C C . ALA A 1 86 ? 14.162 2.061 -18.931 1.00 95.50 86 ALA A C 1
ATOM 686 O O . ALA A 1 86 ? 13.252 2.512 -18.233 1.00 95.50 86 ALA A O 1
ATOM 687 N N . TYR A 1 87 ? 14.536 2.628 -20.077 1.00 95.56 87 TYR A N 1
ATOM 688 C CA . TYR A 1 87 ? 13.851 3.768 -20.683 1.00 95.56 87 TYR A CA 1
ATOM 689 C C . TYR A 1 87 ? 14.070 3.808 -22.194 1.00 95.56 87 TYR A C 1
ATOM 691 O O . TYR A 1 87 ? 15.107 3.361 -22.689 1.00 95.56 87 TYR A O 1
ATOM 699 N N . THR A 1 88 ? 13.093 4.350 -22.925 1.00 93.88 88 THR A N 1
ATOM 700 C CA . THR A 1 88 ? 13.207 4.537 -24.384 1.00 93.88 88 THR A CA 1
ATOM 701 C C . THR A 1 88 ? 14.010 5.778 -24.752 1.00 93.88 88 THR A C 1
ATOM 703 O O . THR A 1 88 ? 14.840 5.734 -25.659 1.00 93.88 88 THR A O 1
ATOM 706 N N . GLU A 1 89 ? 13.818 6.865 -24.006 1.00 94.75 89 GLU A N 1
ATOM 707 C CA . GLU A 1 89 ? 14.562 8.112 -24.153 1.00 94.75 89 GLU A CA 1
ATOM 708 C C . GLU A 1 89 ? 15.277 8.461 -22.844 1.00 94.75 89 GLU A C 1
ATOM 710 O O . GLU A 1 89 ? 14.769 8.119 -21.771 1.00 94.75 89 GLU A O 1
ATOM 715 N N . PRO A 1 90 ? 16.432 9.161 -22.891 1.00 95.00 90 PRO A N 1
ATOM 716 C CA . PRO A 1 90 ? 17.124 9.611 -21.689 1.00 95.00 90 PRO A CA 1
ATOM 717 C C . PRO A 1 90 ? 16.170 10.346 -20.733 1.00 95.00 90 PRO A C 1
ATOM 719 O O . PRO A 1 90 ? 15.547 11.332 -21.147 1.00 95.00 90 PRO A O 1
ATOM 722 N N . PRO A 1 91 ? 16.057 9.899 -19.468 1.00 94.75 91 PRO A N 1
ATOM 723 C CA . PRO A 1 91 ? 14.983 10.338 -18.597 1.00 94.75 91 PRO A CA 1
ATOM 724 C C . PRO A 1 91 ? 15.135 11.809 -18.227 1.00 94.75 91 PRO A C 1
ATOM 726 O O . PRO A 1 91 ? 16.190 12.259 -17.763 1.00 94.75 91 PRO A O 1
ATOM 729 N N . ARG A 1 92 ? 14.053 12.565 -18.387 1.00 93.69 92 ARG A N 1
ATOM 730 C CA . ARG A 1 92 ? 13.952 13.947 -17.915 1.00 93.69 92 ARG A CA 1
ATOM 731 C C . ARG A 1 92 ? 13.508 13.958 -16.455 1.00 93.69 92 ARG A C 1
ATOM 733 O O . ARG A 1 92 ? 13.018 12.969 -15.923 1.00 93.69 92 ARG A O 1
ATOM 740 N N . TRP A 1 93 ? 13.667 15.092 -15.772 1.00 89.19 93 TRP A N 1
ATOM 741 C CA . TRP A 1 93 ? 13.313 15.203 -14.348 1.00 89.19 93 TRP A CA 1
ATOM 742 C C . TRP A 1 93 ? 11.834 14.877 -14.069 1.00 89.19 93 TRP A C 1
ATOM 744 O O . TRP A 1 93 ? 11.520 14.356 -13.003 1.00 89.19 93 TRP A O 1
ATOM 754 N N . TYR A 1 94 ? 10.942 15.164 -15.021 1.00 92.00 94 TYR A N 1
ATOM 755 C CA . TYR A 1 94 ? 9.512 14.909 -14.877 1.00 92.00 94 TYR A CA 1
ATOM 756 C C . TYR A 1 94 ? 9.132 13.443 -15.129 1.00 92.00 94 TYR A C 1
ATOM 758 O O . TYR A 1 94 ? 8.116 13.017 -14.592 1.00 92.00 94 TYR A O 1
ATOM 766 N N . ASP A 1 95 ? 9.949 12.651 -15.835 1.00 93.06 95 ASP A N 1
ATOM 767 C CA . ASP A 1 95 ? 9.692 11.211 -16.036 1.00 93.06 95 ASP A CA 1
ATOM 768 C C . ASP A 1 95 ? 9.747 10.452 -14.702 1.00 93.06 95 ASP A C 1
ATOM 770 O O . ASP A 1 95 ? 9.069 9.451 -14.499 1.00 93.06 95 ASP A O 1
ATOM 774 N N . TRP A 1 96 ? 10.523 10.961 -13.742 1.00 92.31 96 TRP A N 1
ATOM 775 C CA . TRP A 1 96 ? 10.553 10.439 -12.377 1.00 92.31 96 TRP A CA 1
ATOM 776 C C . TRP A 1 96 ? 9.275 10.769 -11.613 1.00 92.31 96 TRP A C 1
ATOM 778 O O . TRP A 1 96 ? 8.802 9.957 -10.830 1.00 92.31 96 TRP A O 1
ATOM 788 N N . ILE A 1 97 ? 8.688 11.943 -11.850 1.00 91.00 97 ILE A N 1
ATOM 789 C CA . ILE A 1 97 ? 7.380 12.287 -11.281 1.00 91.00 97 ILE A CA 1
ATOM 790 C C . ILE A 1 97 ? 6.299 11.407 -11.908 1.00 91.00 97 ILE A C 1
ATOM 792 O O . ILE A 1 97 ? 5.427 10.933 -11.188 1.00 91.00 97 ILE A O 1
ATOM 796 N N . GLU A 1 98 ? 6.373 11.165 -13.218 1.00 92.06 98 GLU A N 1
ATOM 797 C CA . GLU A 1 98 ? 5.477 10.258 -13.936 1.00 92.06 98 GLU A CA 1
ATOM 798 C C . GLU A 1 98 ? 5.578 8.829 -13.389 1.00 92.06 98 GLU A C 1
ATOM 800 O O . GLU A 1 98 ? 4.554 8.275 -13.000 1.00 92.06 98 GLU A O 1
ATOM 805 N N . LEU A 1 99 ? 6.793 8.283 -13.234 1.00 91.00 99 LEU A N 1
ATOM 806 C CA . LEU A 1 99 ? 7.039 6.977 -12.608 1.00 91.00 99 LEU A CA 1
ATOM 807 C C . LEU A 1 99 ? 6.313 6.870 -11.260 1.00 91.00 99 LEU A C 1
ATOM 809 O O . LEU A 1 99 ? 5.575 5.917 -11.016 1.00 91.00 99 LEU A O 1
ATOM 813 N N . VAL A 1 100 ? 6.486 7.865 -10.393 1.00 89.44 100 VAL A N 1
ATOM 814 C CA . VAL A 1 100 ? 5.853 7.898 -9.070 1.00 89.44 100 VAL A CA 1
ATOM 815 C C . VAL A 1 100 ? 4.342 8.000 -9.165 1.00 89.44 100 VAL A C 1
ATOM 817 O O . VAL A 1 100 ? 3.637 7.246 -8.500 1.00 89.44 100 VAL A O 1
ATOM 820 N N . ALA A 1 101 ? 3.834 8.938 -9.962 1.00 89.12 101 ALA A N 1
ATOM 821 C CA . ALA A 1 101 ? 2.405 9.171 -10.103 1.00 89.12 101 ALA A CA 1
ATOM 822 C C . ALA A 1 101 ? 1.699 7.915 -10.621 1.00 89.12 101 ALA A C 1
ATOM 824 O O . ALA A 1 101 ? 0.664 7.533 -10.083 1.00 89.12 101 ALA A O 1
ATOM 825 N N . MET A 1 102 ? 2.301 7.236 -11.597 1.00 89.44 102 MET A N 1
ATOM 826 C CA . MET A 1 102 ? 1.819 5.973 -12.142 1.00 89.44 102 MET A CA 1
ATOM 827 C C . MET A 1 102 ? 1.773 4.870 -11.084 1.00 89.44 102 MET A C 1
ATOM 829 O O . MET A 1 102 ? 0.773 4.167 -10.977 1.00 89.44 102 MET A O 1
ATOM 833 N N . HIS A 1 103 ? 2.796 4.746 -10.242 1.00 87.06 103 HIS A N 1
ATOM 834 C CA . HIS A 1 103 ? 2.804 3.739 -9.179 1.00 87.06 103 HIS A CA 1
ATOM 835 C C . HIS A 1 103 ? 1.833 4.077 -8.033 1.00 87.06 103 HIS A C 1
ATOM 837 O O . HIS A 1 103 ? 1.139 3.193 -7.544 1.00 87.06 103 HIS A O 1
ATOM 843 N N . VAL A 1 104 ? 1.681 5.353 -7.660 1.00 85.31 104 VAL A N 1
ATOM 844 C CA . VAL A 1 104 ? 0.654 5.796 -6.693 1.00 85.31 104 VAL A CA 1
ATOM 845 C C . VAL A 1 104 ? -0.754 5.516 -7.217 1.00 85.31 104 VAL A C 1
ATOM 847 O O . VAL A 1 104 ? -1.616 5.066 -6.469 1.00 85.31 104 VAL A O 1
ATOM 850 N N . LEU A 1 105 ? -1.002 5.787 -8.500 1.00 85.81 105 LEU A N 1
ATOM 851 C CA . LEU A 1 105 ? -2.285 5.515 -9.142 1.00 85.81 105 LEU A CA 1
ATOM 852 C C . LEU A 1 105 ? -2.551 4.007 -9.303 1.00 85.81 105 LEU A C 1
ATOM 854 O O . LEU A 1 105 ? -3.703 3.579 -9.243 1.00 85.81 105 LEU A O 1
ATOM 858 N N . ARG A 1 106 ? -1.501 3.200 -9.478 1.00 82.00 106 ARG A N 1
ATOM 859 C CA . ARG A 1 106 ? -1.587 1.736 -9.460 1.00 82.00 106 ARG A CA 1
ATOM 860 C C . ARG A 1 106 ? -1.921 1.206 -8.065 1.00 82.00 106 ARG A C 1
ATOM 862 O O . ARG A 1 106 ? -2.822 0.392 -7.961 1.00 82.00 106 ARG A O 1
ATOM 869 N N . ALA A 1 107 ? -1.301 1.741 -7.012 1.00 78.81 107 ALA A N 1
ATOM 870 C CA . ALA A 1 107 ? -1.595 1.368 -5.624 1.00 78.81 107 ALA A CA 1
ATOM 871 C C . ALA A 1 107 ? -3.065 1.631 -5.218 1.00 78.81 107 ALA A C 1
ATOM 873 O O . ALA A 1 107 ? -3.605 0.992 -4.323 1.00 78.81 107 ALA A O 1
ATOM 874 N N . VAL A 1 108 ? -3.759 2.554 -5.899 1.00 75.75 108 VAL A N 1
ATOM 875 C CA . VAL A 1 108 ? -5.208 2.783 -5.713 1.00 75.75 108 VAL A CA 1
ATOM 876 C C . VAL A 1 108 ? -6.093 2.008 -6.696 1.00 75.75 108 VAL A C 1
ATOM 878 O O . VAL A 1 108 ? -7.257 2.369 -6.871 1.00 75.75 108 VAL A O 1
ATOM 881 N N . ASP A 1 109 ? -5.550 0.975 -7.346 1.00 73.25 109 ASP A N 1
ATOM 882 C CA . ASP A 1 109 ? -6.217 0.116 -8.333 1.00 73.25 109 ASP A CA 1
ATOM 883 C C . ASP A 1 109 ? -6.833 0.888 -9.536 1.00 73.25 109 ASP A C 1
ATOM 885 O O . ASP A 1 109 ? -7.722 0.386 -10.224 1.00 73.25 109 ASP A O 1
ATOM 889 N N . LEU A 1 110 ? -6.402 2.130 -9.826 1.00 71.88 110 LEU A N 1
ATOM 890 C CA . LEU A 1 110 ? -7.012 2.949 -10.895 1.00 71.88 110 LEU A CA 1
ATOM 891 C C . LEU A 1 110 ? -6.446 2.661 -12.291 1.00 71.88 110 LEU A C 1
ATOM 893 O O . LEU A 1 110 ? -7.120 2.924 -13.287 1.00 71.88 110 LEU A O 1
ATOM 897 N N . LEU A 1 111 ? -5.207 2.173 -12.382 1.00 70.44 111 LEU A N 1
ATOM 898 C CA . LEU A 1 111 ? -4.474 2.089 -13.651 1.00 70.44 111 LEU A CA 1
ATOM 899 C C . LEU A 1 111 ? -4.374 0.703 -14.269 1.00 70.44 111 LEU A C 1
ATOM 901 O O . LEU A 1 111 ? -4.012 0.623 -15.442 1.00 70.44 111 LEU A O 1
ATOM 905 N N . ASP A 1 112 ? -4.734 -0.360 -13.552 1.00 68.94 112 ASP A N 1
ATOM 906 C CA . ASP A 1 112 ? -4.675 -1.719 -14.107 1.00 68.94 112 ASP A CA 1
ATOM 907 C C . ASP A 1 112 ? -5.588 -1.877 -15.341 1.00 68.94 112 ASP A C 1
ATOM 909 O O . ASP A 1 112 ? -5.308 -2.653 -16.254 1.00 68.94 112 ASP A O 1
ATOM 913 N N . ILE A 1 113 ? -6.639 -1.056 -15.439 1.00 69.19 113 ILE A N 1
ATOM 914 C CA . ILE A 1 113 ? -7.504 -0.988 -16.624 1.00 69.19 113 ILE A CA 1
ATOM 915 C C . ILE A 1 113 ? -6.767 -0.356 -17.818 1.00 69.19 113 ILE A C 1
ATOM 917 O O . ILE A 1 113 ? -6.904 -0.832 -18.939 1.00 69.19 113 ILE A O 1
ATOM 921 N N . LEU A 1 114 ? -5.967 0.695 -17.600 1.00 73.38 114 LEU A N 1
ATOM 922 C CA . LEU A 1 114 ? -5.280 1.413 -18.684 1.00 73.38 114 LEU A CA 1
ATOM 923 C C . LEU A 1 114 ? -4.042 0.670 -19.197 1.00 73.38 114 LEU A C 1
ATOM 925 O O . LEU A 1 114 ? -3.738 0.755 -20.385 1.00 73.38 114 LEU A O 1
ATOM 929 N N . SER A 1 115 ? -3.338 -0.067 -18.330 1.00 69.62 115 SER A N 1
ATOM 930 C CA . SER A 1 115 ? -2.209 -0.900 -18.763 1.00 69.62 115 SER A CA 1
ATOM 931 C C . SER A 1 115 ? -2.656 -2.051 -19.664 1.00 69.62 115 SER A C 1
ATOM 933 O O . SER A 1 115 ? -1.936 -2.393 -20.599 1.00 69.62 115 SER A O 1
ATOM 935 N N . THR A 1 116 ? -3.851 -2.602 -19.424 1.00 69.25 116 THR A N 1
ATOM 936 C CA . THR A 1 116 ? -4.440 -3.678 -20.241 1.00 69.25 116 THR A CA 1
ATOM 937 C C . THR A 1 116 ? -4.689 -3.231 -21.688 1.00 69.25 116 THR A C 1
ATOM 939 O O . THR A 1 116 ? -4.549 -4.022 -22.613 1.00 69.25 116 THR A O 1
ATOM 942 N N . GLU A 1 117 ? -4.964 -1.944 -21.914 1.00 75.81 117 GLU A N 1
ATOM 943 C CA . GLU A 1 117 ? -5.168 -1.364 -23.252 1.00 75.81 117 GLU A CA 1
ATOM 944 C C . GLU A 1 117 ? -3.853 -1.081 -24.011 1.00 75.81 117 GLU A C 1
ATOM 946 O O . GLU A 1 117 ? -3.854 -0.431 -25.056 1.00 75.81 117 GLU A O 1
ATOM 951 N N . GLY A 1 118 ? -2.701 -1.517 -23.484 1.00 74.44 118 GLY A N 1
ATOM 952 C CA . GLY A 1 118 ? -1.392 -1.287 -24.104 1.00 74.44 118 GLY A CA 1
ATOM 953 C C . GLY A 1 118 ? -0.937 0.177 -24.072 1.00 74.44 118 GLY A C 1
ATOM 954 O O . GLY A 1 118 ? -0.010 0.561 -24.788 1.00 74.44 118 GLY A O 1
ATOM 955 N N . ILE A 1 119 ? -1.573 1.019 -23.250 1.00 77.62 119 ILE A N 1
ATOM 956 C CA . ILE A 1 119 ? -1.205 2.429 -23.124 1.00 77.62 119 ILE A CA 1
ATOM 957 C C . ILE A 1 119 ? 0.005 2.530 -22.190 1.00 77.62 119 ILE A C 1
ATOM 959 O O . ILE A 1 119 ? -0.115 2.564 -20.963 1.00 77.62 119 ILE A O 1
ATOM 963 N N . HIS A 1 120 ? 1.197 2.587 -22.781 1.00 79.12 120 HIS A N 1
ATOM 964 C CA . HIS A 1 120 ? 2.439 2.843 -22.054 1.00 79.12 120 HIS A CA 1
ATOM 965 C C . HIS A 1 120 ? 2.512 4.313 -21.624 1.00 79.12 120 HIS A C 1
ATOM 967 O O . HIS A 1 120 ? 2.963 5.179 -22.367 1.00 79.12 120 HIS A O 1
ATOM 973 N N . LEU A 1 121 ? 2.050 4.585 -20.404 1.00 84.06 121 LEU A N 1
ATOM 974 C CA . LEU A 1 121 ? 2.019 5.917 -19.791 1.00 84.06 121 LEU A CA 1
ATOM 975 C C . LEU A 1 121 ? 3.320 6.300 -19.058 1.00 84.06 121 LEU A C 1
ATOM 977 O O . LEU A 1 121 ? 3.317 7.278 -18.330 1.00 84.06 121 LEU A O 1
ATOM 981 N N . GLN A 1 122 ? 4.402 5.520 -19.161 1.00 90.62 122 GLN A N 1
ATOM 982 C CA . GLN A 1 122 ? 5.659 5.823 -18.463 1.00 90.62 122 GLN A CA 1
ATOM 983 C C . GLN A 1 122 ? 6.874 5.566 -19.359 1.00 90.62 122 GLN A C 1
ATOM 985 O O . GLN A 1 122 ? 6.995 4.486 -19.938 1.00 90.62 122 GLN A O 1
ATOM 990 N N . ASN A 1 123 ? 7.790 6.539 -19.446 1.00 94.19 123 ASN A N 1
ATOM 991 C CA . ASN A 1 123 ? 9.077 6.360 -20.139 1.00 94.19 123 ASN A CA 1
ATOM 992 C C . ASN A 1 123 ? 10.065 5.514 -19.316 1.00 94.19 123 ASN A C 1
ATOM 994 O O . ASN A 1 123 ? 10.875 4.789 -19.886 1.00 94.19 123 ASN A O 1
ATOM 998 N N . VAL A 1 124 ? 10.011 5.605 -17.983 1.00 94.25 124 VAL A N 1
ATOM 999 C CA . VAL A 1 124 ? 10.955 4.943 -17.070 1.00 94.25 124 VAL A CA 1
ATOM 1000 C C . VAL A 1 124 ? 10.300 3.734 -16.413 1.00 94.25 124 VAL A C 1
ATOM 1002 O O . VAL A 1 124 ? 9.206 3.837 -15.864 1.00 94.25 124 VAL A O 1
ATOM 1005 N N . THR A 1 125 ? 11.000 2.601 -16.405 1.00 93.75 125 THR A N 1
ATOM 1006 C CA . THR A 1 125 ? 10.628 1.404 -15.639 1.00 93.75 125 THR A CA 1
ATOM 1007 C C . THR A 1 125 ? 11.803 0.936 -14.786 1.00 93.75 125 THR A C 1
ATOM 1009 O O . THR A 1 125 ? 12.968 1.151 -15.130 1.00 93.75 125 THR A O 1
ATOM 1012 N N . HIS A 1 126 ? 11.539 0.304 -13.642 1.00 94.00 126 HIS A N 1
ATOM 1013 C CA . HIS A 1 126 ? 12.603 -0.329 -12.862 1.00 94.00 126 HIS A CA 1
ATOM 1014 C C . HIS A 1 126 ? 13.090 -1.605 -13.560 1.00 94.00 126 HIS A C 1
ATOM 1016 O O . HIS A 1 126 ? 12.326 -2.288 -14.234 1.00 94.00 126 HIS A O 1
ATOM 1022 N N . GLN A 1 127 ? 14.375 -1.924 -13.395 1.00 95.25 127 GLN A N 1
ATOM 1023 C CA . GLN A 1 127 ? 14.994 -3.120 -13.985 1.00 95.25 127 GLN A CA 1
ATOM 1024 C C . GLN A 1 127 ? 15.705 -4.000 -12.946 1.00 95.25 127 GLN A C 1
ATOM 1026 O O . GLN A 1 127 ? 16.031 -5.153 -13.210 1.00 95.25 127 GLN A O 1
ATOM 1031 N N . SER A 1 128 ? 15.968 -3.471 -11.751 1.00 95.62 128 SER A N 1
ATOM 1032 C CA . SER A 1 128 ? 16.765 -4.162 -10.736 1.00 95.62 128 SER A CA 1
ATOM 1033 C C . SER A 1 128 ? 15.959 -4.476 -9.484 1.00 95.62 128 SER A C 1
ATOM 1035 O O . SER A 1 128 ? 15.021 -3.760 -9.140 1.00 95.62 128 SER A O 1
ATOM 1037 N N . VAL A 1 129 ? 16.410 -5.481 -8.730 1.00 95.38 129 VAL A N 1
ATOM 1038 C CA . VAL A 1 129 ? 15.840 -5.817 -7.415 1.00 95.38 129 VAL A CA 1
ATOM 1039 C C . VAL A 1 129 ? 15.886 -4.617 -6.465 1.00 95.38 129 VAL A C 1
ATOM 1041 O O . VAL A 1 129 ? 14.929 -4.378 -5.740 1.00 95.38 129 VAL A O 1
ATOM 1044 N N . LEU A 1 130 ? 16.963 -3.823 -6.492 1.00 95.12 130 LEU A N 1
ATOM 1045 C CA . LEU A 1 130 ? 17.093 -2.638 -5.641 1.00 95.12 130 LEU A CA 1
ATOM 1046 C C . LEU A 1 130 ? 15.980 -1.618 -5.915 1.00 95.12 130 LEU A C 1
ATOM 1048 O O . LEU A 1 130 ? 15.317 -1.163 -4.986 1.00 95.12 130 LEU A O 1
ATOM 1052 N N . THR A 1 131 ? 15.769 -1.264 -7.183 1.00 94.12 131 THR A N 1
ATOM 1053 C CA . THR A 1 131 ? 14.728 -0.305 -7.573 1.00 94.12 131 THR A CA 1
ATOM 1054 C C . THR A 1 131 ? 13.325 -0.868 -7.388 1.00 94.12 131 THR A C 1
ATOM 1056 O O . THR A 1 131 ? 12.444 -0.120 -6.973 1.00 94.12 131 THR A O 1
ATOM 1059 N N . GLY A 1 132 ? 13.145 -2.180 -7.569 1.00 93.31 132 GLY A N 1
ATOM 1060 C CA . GLY A 1 132 ? 11.918 -2.890 -7.204 1.00 93.31 132 GLY A CA 1
ATOM 1061 C C . GLY A 1 132 ? 11.607 -2.808 -5.705 1.00 93.31 132 GLY A C 1
ATOM 1062 O O . GLY A 1 132 ? 10.496 -2.451 -5.339 1.00 93.31 132 GLY A O 1
ATOM 1063 N N . ILE A 1 133 ? 12.587 -3.029 -4.818 1.00 92.81 133 ILE A N 1
ATOM 1064 C CA . ILE A 1 133 ? 12.407 -2.888 -3.357 1.00 92.81 133 ILE A CA 1
ATOM 1065 C C . ILE A 1 133 ? 12.027 -1.452 -2.979 1.00 92.81 133 ILE A C 1
ATOM 1067 O O . ILE A 1 133 ? 11.198 -1.249 -2.091 1.00 92.81 133 ILE A O 1
ATOM 1071 N N . VAL A 1 134 ? 12.624 -0.451 -3.631 1.00 92.38 134 VAL A N 1
ATOM 1072 C CA . VAL A 1 134 ? 12.299 0.960 -3.379 1.00 92.38 134 VAL A CA 1
ATOM 1073 C C . VAL A 1 134 ? 10.869 1.288 -3.811 1.00 92.38 134 VAL A C 1
ATOM 1075 O O . VAL A 1 134 ? 10.134 1.870 -3.013 1.00 92.38 134 VAL A O 1
ATOM 1078 N N . LEU A 1 135 ? 10.452 0.866 -5.011 1.00 91.56 135 LEU A N 1
ATOM 1079 C CA . LEU A 1 135 ? 9.066 1.017 -5.472 1.00 91.56 135 LEU A CA 1
ATOM 1080 C C . LEU A 1 135 ? 8.092 0.284 -4.553 1.00 91.56 135 LEU A C 1
ATOM 1082 O O . LEU A 1 135 ? 7.102 0.858 -4.117 1.00 91.56 135 LEU A O 1
ATOM 1086 N N . PHE A 1 136 ? 8.410 -0.949 -4.178 1.00 90.88 136 PHE A N 1
ATOM 1087 C CA . PHE A 1 136 ? 7.590 -1.740 -3.269 1.00 90.88 136 PHE A CA 1
ATOM 1088 C C . PHE A 1 136 ? 7.435 -1.067 -1.897 1.00 90.88 136 PHE A C 1
ATOM 1090 O O . PHE A 1 136 ? 6.337 -0.958 -1.358 1.00 90.88 136 PHE A O 1
ATOM 1097 N N . SER A 1 137 ? 8.525 -0.518 -1.354 1.00 89.81 137 SER A N 1
ATOM 1098 C CA . SER A 1 137 ? 8.490 0.261 -0.110 1.00 89.81 137 SER A CA 1
ATOM 1099 C C . SER A 1 137 ? 7.615 1.512 -0.239 1.00 89.81 137 SER A C 1
ATOM 1101 O O . SER A 1 137 ? 6.997 1.939 0.737 1.00 89.81 137 SER A O 1
ATOM 1103 N N . MET A 1 138 ? 7.561 2.106 -1.435 1.00 89.31 138 MET A N 1
ATOM 1104 C CA . MET A 1 138 ? 6.696 3.245 -1.731 1.00 89.31 138 MET A CA 1
ATOM 1105 C C . MET A 1 138 ? 5.224 2.846 -1.748 1.00 89.31 138 MET A C 1
ATOM 1107 O O . MET A 1 138 ? 4.427 3.570 -1.158 1.00 89.31 138 MET A O 1
ATOM 1111 N N . HIS A 1 139 ? 4.876 1.703 -2.340 1.00 87.88 139 HIS A N 1
ATOM 1112 C CA . HIS A 1 139 ? 3.511 1.166 -2.322 1.00 87.88 139 HIS A CA 1
ATOM 1113 C C . HIS A 1 139 ? 3.012 0.960 -0.886 1.00 87.88 139 HIS A C 1
ATOM 1115 O O . HIS A 1 139 ? 2.067 1.634 -0.479 1.00 87.88 139 HIS A O 1
ATOM 1121 N N . ILE A 1 140 ? 3.760 0.213 -0.060 1.00 86.88 140 ILE A N 1
ATOM 1122 C CA . ILE A 1 140 ? 3.432 -0.002 1.365 1.00 86.88 140 ILE A CA 1
ATOM 1123 C C . ILE A 1 140 ? 3.195 1.327 2.092 1.00 86.88 140 ILE A C 1
ATOM 1125 O O . ILE A 1 140 ? 2.295 1.486 2.923 1.00 86.88 140 ILE A O 1
ATOM 1129 N N . MET A 1 141 ? 4.049 2.312 1.823 1.00 87.50 141 MET A N 1
ATOM 1130 C CA . MET A 1 141 ? 3.952 3.621 2.447 1.00 87.50 141 MET A CA 1
ATOM 1131 C C . MET A 1 141 ? 2.682 4.369 2.025 1.00 87.50 141 MET A C 1
ATOM 1133 O O . MET A 1 141 ? 1.992 4.921 2.887 1.00 87.50 141 MET A O 1
ATOM 1137 N N . VAL A 1 142 ? 2.384 4.397 0.726 1.00 86.31 142 VAL A N 1
ATOM 1138 C CA . VAL A 1 142 ? 1.190 5.035 0.159 1.00 86.31 142 VAL A CA 1
ATOM 1139 C C . VAL A 1 142 ? -0.070 4.376 0.710 1.00 86.31 142 VAL A C 1
ATOM 1141 O O . VAL A 1 142 ? -0.945 5.093 1.194 1.00 86.31 142 VAL A O 1
ATOM 1144 N N . ASP A 1 143 ? -0.119 3.049 0.760 1.00 84.06 143 ASP A N 1
ATOM 1145 C CA . ASP A 1 143 ? -1.267 2.273 1.231 1.00 84.06 143 ASP A CA 1
ATOM 1146 C C . ASP A 1 143 ? -1.564 2.507 2.706 1.00 84.06 143 ASP A C 1
ATOM 1148 O O . ASP A 1 143 ? -2.696 2.825 3.090 1.00 84.06 143 ASP A O 1
ATOM 1152 N N . VAL A 1 144 ? -0.535 2.446 3.556 1.00 83.12 144 VAL A N 1
ATOM 1153 C CA . VAL A 1 144 ? -0.673 2.750 4.986 1.00 83.12 144 VAL A CA 1
ATOM 1154 C C . VAL A 1 144 ? -1.201 4.171 5.190 1.00 83.12 144 VAL A C 1
ATOM 1156 O O . VAL A 1 144 ? -2.056 4.408 6.055 1.00 83.12 144 VAL A O 1
ATOM 1159 N N . PHE A 1 145 ? -0.721 5.133 4.400 1.00 84.12 145 PHE A N 1
ATOM 1160 C CA . PHE A 1 145 ? -1.165 6.517 4.502 1.00 84.12 145 PHE A CA 1
ATOM 1161 C C . PHE A 1 145 ? -2.568 6.743 3.954 1.00 84.12 145 PHE A C 1
ATOM 1163 O O . PHE A 1 145 ? -3.342 7.464 4.589 1.00 84.12 145 PHE A O 1
ATOM 1170 N N . LEU A 1 146 ? -2.927 6.114 2.840 1.00 82.94 146 LEU A N 1
ATOM 1171 C CA . LEU A 1 146 ? -4.264 6.171 2.270 1.00 82.94 146 LEU A CA 1
ATOM 1172 C C . LEU A 1 146 ? -5.282 5.561 3.231 1.00 82.94 146 LEU A C 1
ATOM 1174 O O . LEU A 1 146 ? -6.289 6.198 3.550 1.00 82.94 146 LEU A O 1
ATOM 1178 N N . LEU A 1 147 ? -4.985 4.379 3.777 1.00 78.94 147 LEU A N 1
ATOM 1179 C CA . LEU A 1 147 ? -5.819 3.723 4.776 1.00 78.94 147 LEU A CA 1
ATOM 1180 C C . LEU A 1 147 ? -5.998 4.617 6.007 1.00 78.94 147 LEU A C 1
ATOM 1182 O O . LEU A 1 147 ? -7.122 4.838 6.465 1.00 78.94 147 LEU A O 1
ATOM 1186 N N . GLY A 1 148 ? -4.912 5.186 6.531 1.00 77.56 148 GLY A N 1
ATOM 1187 C CA . GLY A 1 148 ? -5.001 6.095 7.668 1.00 77.56 148 GLY A CA 1
ATOM 1188 C C . GLY A 1 148 ? -5.763 7.390 7.352 1.00 77.56 148 GLY A C 1
ATOM 1189 O O . GLY A 1 148 ? -6.522 7.866 8.199 1.00 77.56 148 GLY A O 1
ATOM 1190 N N . ALA A 1 149 ? -5.643 7.935 6.138 1.00 79.75 149 ALA A N 1
ATOM 1191 C CA . ALA A 1 149 ? -6.400 9.103 5.691 1.00 79.75 149 ALA A CA 1
ATOM 1192 C C . ALA A 1 149 ? -7.904 8.803 5.581 1.00 79.75 149 ALA A C 1
ATOM 1194 O O . ALA A 1 149 ? -8.720 9.597 6.058 1.00 79.75 149 ALA A O 1
ATOM 1195 N N . ILE A 1 150 ? -8.277 7.640 5.035 1.00 78.50 150 ILE A N 1
ATOM 1196 C CA . ILE A 1 150 ? -9.665 7.162 4.964 1.00 78.50 150 ILE A CA 1
ATOM 1197 C C . ILE A 1 150 ? -10.244 7.010 6.374 1.00 78.50 150 ILE A C 1
ATOM 1199 O O . ILE A 1 150 ? -11.321 7.537 6.664 1.00 78.50 150 ILE A O 1
ATOM 1203 N N . LEU A 1 151 ? -9.519 6.351 7.282 1.00 71.06 151 LEU A N 1
ATOM 1204 C CA . LEU A 1 151 ? -9.950 6.177 8.672 1.00 71.06 151 LEU A CA 1
ATOM 1205 C C . LEU A 1 151 ? -10.122 7.523 9.386 1.00 71.06 151 LEU A C 1
ATOM 1207 O O . LEU A 1 151 ? -11.133 7.751 10.053 1.00 71.06 151 LEU A O 1
ATOM 1211 N N . MET A 1 152 ? -9.177 8.448 9.204 1.00 70.88 152 MET A N 1
ATOM 1212 C CA . MET A 1 152 ? -9.268 9.799 9.753 1.00 70.88 152 MET A CA 1
ATOM 1213 C C . MET A 1 152 ? -10.475 10.558 9.189 1.00 70.88 152 MET A C 1
ATOM 1215 O O . MET A 1 152 ? -11.175 11.237 9.939 1.00 70.88 152 MET A O 1
ATOM 1219 N N . PHE A 1 153 ? -10.757 10.436 7.891 1.00 74.75 153 PHE A N 1
ATOM 1220 C CA . PHE A 1 153 ? -11.906 11.073 7.251 1.00 74.75 153 PHE A CA 1
ATOM 1221 C C . PHE A 1 153 ? -13.240 10.544 7.796 1.00 74.75 153 PHE A C 1
ATOM 1223 O O . PHE A 1 153 ? -14.131 11.335 8.128 1.00 74.75 153 PHE A O 1
ATOM 1230 N N . ILE A 1 154 ? -13.357 9.222 7.961 1.00 70.38 154 ILE A N 1
ATOM 1231 C CA . ILE A 1 154 ? -14.522 8.565 8.572 1.00 70.38 154 ILE A CA 1
ATOM 1232 C C . ILE A 1 154 ? -14.715 9.062 10.014 1.00 70.38 154 ILE A C 1
ATOM 1234 O O . ILE A 1 154 ? -15.817 9.471 10.394 1.00 70.38 154 ILE A O 1
ATOM 1238 N N . ASN A 1 155 ? -13.636 9.112 10.799 1.00 63.94 155 ASN A N 1
ATOM 1239 C CA . ASN A 1 155 ? -13.675 9.545 12.196 1.00 63.94 155 ASN A CA 1
ATOM 1240 C C . ASN A 1 155 ? -13.981 11.043 12.347 1.00 63.94 155 ASN A C 1
ATOM 1242 O O . ASN A 1 155 ? -14.774 11.425 13.208 1.00 63.94 155 ASN A O 1
ATOM 1246 N N . ARG A 1 156 ? -13.420 11.905 11.488 1.00 71.06 156 ARG A N 1
ATOM 1247 C CA . ARG A 1 156 ? -13.667 13.355 11.514 1.00 71.06 156 ARG A CA 1
ATOM 1248 C C . ARG A 1 156 ? -15.135 13.672 11.250 1.00 71.06 156 ARG A C 1
ATOM 1250 O O . ARG A 1 156 ? -15.715 14.472 11.980 1.00 71.06 156 ARG A O 1
ATOM 1257 N N . ARG A 1 157 ? -15.758 13.003 10.270 1.00 68.19 157 ARG A N 1
ATOM 1258 C CA . ARG A 1 157 ? -17.205 13.135 10.021 1.00 68.19 157 ARG A CA 1
ATOM 1259 C C . ARG A 1 157 ? -18.035 12.715 11.232 1.00 68.19 157 ARG A C 1
ATOM 1261 O O . ARG A 1 157 ? -19.032 13.366 11.528 1.00 68.19 157 ARG A O 1
ATOM 1268 N N . SER A 1 158 ? -17.599 11.689 11.963 1.00 59.97 158 SER A N 1
ATOM 1269 C CA . SER A 1 158 ? -18.262 11.273 13.202 1.00 59.97 158 SER A CA 1
ATOM 1270 C C . SER A 1 158 ? -18.095 12.289 14.343 1.00 59.97 158 SER A C 1
ATOM 1272 O O . SER A 1 158 ? -19.024 12.462 15.130 1.00 59.97 158 SER A O 1
ATOM 1274 N N . ALA A 1 159 ? -16.943 12.958 14.451 1.00 55.19 159 ALA A N 1
ATOM 1275 C CA . ALA A 1 159 ? -16.639 13.902 15.531 1.00 55.19 159 ALA A CA 1
ATOM 1276 C C . ALA A 1 159 ? -17.312 15.274 15.348 1.00 55.19 159 ALA A C 1
ATOM 1278 O O . ALA A 1 159 ? -17.803 15.853 16.310 1.00 55.19 159 ALA A O 1
ATOM 1279 N N . THR A 1 160 ? -17.426 15.787 14.118 1.00 56.88 160 THR A N 1
ATOM 1280 C CA . THR A 1 160 ? -18.153 17.050 13.859 1.00 56.88 160 THR A CA 1
ATOM 1281 C C . THR A 1 160 ? -19.662 16.913 14.106 1.00 56.88 160 THR A C 1
ATOM 1283 O O . THR A 1 160 ? -20.366 17.897 14.304 1.00 56.88 160 THR A O 1
ATOM 1286 N N . GLN A 1 161 ? -20.174 15.681 14.160 1.00 52.94 161 GLN A N 1
ATOM 1287 C CA . GLN A 1 161 ? -21.567 15.389 14.496 1.00 52.94 161 GLN A CA 1
ATOM 1288 C C . GLN A 1 161 ? -21.820 15.285 16.014 1.00 52.94 161 GLN A C 1
ATOM 1290 O O . GLN A 1 161 ? -22.960 15.064 16.437 1.00 52.94 161 GLN A O 1
ATOM 1295 N N . HIS A 1 162 ? -20.773 15.426 16.837 1.00 46.41 162 HIS A N 1
ATOM 1296 C CA . HIS A 1 162 ? -20.803 15.056 18.248 1.00 46.41 162 HIS A CA 1
ATOM 1297 C C . HIS A 1 162 ? -21.413 16.115 19.181 1.00 46.41 162 HIS A C 1
ATOM 1299 O O . HIS A 1 162 ? -22.012 15.741 20.187 1.00 46.41 162 HIS A O 1
ATOM 1305 N N . ASP A 1 163 ? -21.413 17.394 18.794 1.00 50.53 163 ASP A N 1
ATOM 1306 C CA . ASP A 1 163 ? -21.869 18.488 19.669 1.00 50.53 163 ASP A CA 1
ATOM 1307 C C . ASP A 1 163 ? -23.391 18.686 19.754 1.00 50.53 163 ASP A C 1
ATOM 1309 O O . ASP A 1 163 ? -23.864 19.476 20.563 1.00 50.53 163 ASP A O 1
ATOM 1313 N N . THR A 1 164 ? -24.207 17.956 18.983 1.00 47.28 164 THR A N 1
ATOM 1314 C CA . THR A 1 164 ? -25.674 18.156 19.017 1.00 47.28 164 THR A CA 1
ATOM 1315 C C . THR A 1 164 ? -26.488 16.968 19.521 1.00 47.28 164 THR A C 1
ATOM 1317 O O . THR A 1 164 ? -27.708 17.089 19.630 1.00 47.28 164 THR A O 1
ATOM 1320 N N . THR A 1 165 ? -25.904 15.789 19.795 1.00 45.56 165 THR A N 1
ATOM 1321 C CA . THR A 1 165 ? -26.744 14.574 19.826 1.00 45.56 165 THR A CA 1
ATOM 1322 C C . THR A 1 165 ? -26.283 13.393 20.696 1.00 45.56 165 THR A C 1
ATOM 1324 O O . THR A 1 165 ? -26.101 12.278 20.205 1.00 45.56 165 THR A O 1
ATOM 1327 N N . LEU A 1 166 ? -26.296 13.539 22.024 1.00 50.22 166 LEU A N 1
ATOM 1328 C CA . LEU A 1 166 ? -26.373 12.361 22.915 1.00 50.22 166 LEU A CA 1
ATOM 1329 C C . LEU A 1 166 ? -27.599 11.469 22.585 1.00 50.22 166 LEU A C 1
ATOM 1331 O O . LEU A 1 166 ? -27.515 10.244 22.642 1.00 50.22 166 LEU A O 1
ATOM 1335 N N . ILE A 1 167 ? -28.698 12.069 22.103 1.00 52.34 167 ILE A N 1
ATOM 1336 C CA . ILE A 1 167 ? -29.946 11.378 21.721 1.00 52.34 167 ILE A CA 1
ATOM 1337 C C . ILE A 1 167 ? -29.882 10.710 20.326 1.00 52.34 167 ILE A C 1
ATOM 1339 O O . ILE A 1 167 ? -30.535 9.685 20.114 1.00 52.34 167 ILE A O 1
ATOM 1343 N N . LYS A 1 168 ? -29.091 11.214 19.357 1.00 50.44 168 LYS A N 1
ATOM 1344 C CA . LYS A 1 168 ? -28.878 10.476 18.086 1.00 50.44 168 LYS A CA 1
ATOM 1345 C C . LYS A 1 168 ? -27.825 9.383 18.235 1.00 50.44 168 LYS A C 1
ATOM 1347 O O . LYS A 1 168 ? -27.939 8.394 17.522 1.00 50.44 168 LYS A O 1
ATOM 1352 N N . ARG A 1 169 ? -26.870 9.490 19.171 1.00 44.62 169 ARG A N 1
ATOM 1353 C CA . ARG A 1 169 ? -25.867 8.437 19.422 1.00 44.62 169 ARG A CA 1
ATOM 1354 C C . ARG A 1 169 ? -26.519 7.130 19.891 1.00 44.62 169 ARG A C 1
ATOM 1356 O O . ARG A 1 169 ? -26.145 6.081 19.384 1.00 44.62 169 ARG A O 1
ATOM 1363 N N . ALA A 1 170 ? -27.545 7.188 20.747 1.00 50.94 170 ALA A N 1
ATOM 1364 C CA . ALA A 1 170 ? -28.320 6.006 21.152 1.00 50.94 170 ALA A CA 1
ATOM 1365 C C . ALA A 1 170 ? -29.013 5.326 19.952 1.00 50.94 170 ALA A C 1
ATOM 1367 O O . ALA A 1 170 ? -28.809 4.138 19.717 1.00 50.94 170 ALA A O 1
ATOM 1368 N N . ARG A 1 171 ? -29.707 6.103 19.103 1.00 54.06 171 ARG A N 1
ATOM 1369 C CA . ARG A 1 171 ? -30.306 5.596 17.852 1.00 54.06 171 ARG A CA 1
ATOM 1370 C C . ARG A 1 171 ? -29.268 5.101 16.843 1.00 54.06 171 ARG A C 1
ATOM 1372 O O . ARG A 1 171 ? -29.548 4.176 16.094 1.00 54.06 171 ARG A O 1
ATOM 1379 N N . PHE A 1 172 ? -28.076 5.692 16.804 1.00 48.72 172 PHE A N 1
ATOM 1380 C CA . PHE A 1 172 ? -27.002 5.282 15.901 1.00 48.72 172 PHE A CA 1
ATOM 1381 C C . PHE A 1 172 ? -26.334 3.988 16.365 1.00 48.72 172 PHE A C 1
ATOM 1383 O O . PHE A 1 172 ? -26.065 3.139 15.531 1.00 48.72 172 PHE A O 1
ATOM 1390 N N . VAL A 1 173 ? -26.124 3.796 17.671 1.00 47.59 173 VAL A N 1
ATOM 1391 C CA . VAL A 1 173 ? -25.601 2.548 18.256 1.00 47.59 173 VAL A CA 1
ATOM 1392 C C . VAL A 1 173 ? -26.589 1.395 18.062 1.00 47.59 173 VAL A C 1
ATOM 1394 O O . VAL A 1 173 ? -26.177 0.296 17.693 1.00 47.59 173 VAL A O 1
ATOM 1397 N N . GLU A 1 174 ? -27.888 1.652 18.214 1.00 52.44 174 GLU A N 1
ATOM 1398 C CA . GLU A 1 174 ? -28.946 0.673 17.940 1.00 52.44 174 GLU A CA 1
ATOM 1399 C C . GLU A 1 174 ? -29.028 0.334 16.441 1.00 52.44 174 GLU A C 1
ATOM 1401 O O . GLU A 1 174 ? -29.056 -0.839 16.061 1.00 52.44 174 GLU A O 1
ATOM 1406 N N . ARG A 1 175 ? -28.905 1.350 15.569 1.00 51.50 175 ARG A N 1
ATOM 1407 C CA . ARG A 1 175 ? -28.752 1.160 14.118 1.00 51.50 175 ARG A CA 1
ATOM 1408 C C . ARG A 1 175 ? -27.483 0.370 13.800 1.00 51.50 175 ARG A C 1
ATOM 1410 O O . ARG A 1 175 ? -27.551 -0.512 12.960 1.00 51.50 175 ARG A O 1
ATOM 1417 N N . PHE A 1 176 ? -26.381 0.600 14.521 1.00 50.31 176 PHE A N 1
ATOM 1418 C CA . PHE A 1 176 ? -25.095 -0.083 14.346 1.00 50.31 176 PHE A CA 1
ATOM 1419 C C . PHE A 1 176 ? -25.089 -1.539 14.796 1.00 50.31 176 PHE A C 1
ATOM 1421 O O . PHE A 1 176 ? -24.345 -2.335 14.228 1.00 50.31 176 PHE A O 1
ATOM 1428 N N . LYS A 1 177 ? -25.909 -1.918 15.780 1.00 56.47 177 LYS A N 1
ATOM 1429 C CA . LYS A 1 177 ? -26.083 -3.328 16.150 1.00 56.47 177 LYS A CA 1
ATOM 1430 C C . LYS A 1 177 ? -26.682 -4.104 14.970 1.00 56.47 177 LYS A C 1
ATOM 1432 O O . LYS A 1 177 ? -26.172 -5.166 14.613 1.00 56.47 177 LYS A O 1
ATOM 1437 N N . ASN A 1 178 ? -27.650 -3.492 14.281 1.00 59.78 178 ASN A N 1
ATOM 1438 C CA . ASN A 1 178 ? -28.186 -4.002 13.019 1.00 59.78 178 ASN A CA 1
ATOM 1439 C C . ASN A 1 178 ? -27.178 -3.857 11.859 1.00 59.78 178 ASN A C 1
ATOM 1441 O O . ASN A 1 178 ? -27.002 -4.787 11.075 1.00 59.78 178 ASN A O 1
ATOM 1445 N N . THR A 1 179 ? -26.420 -2.753 11.800 1.00 63.81 179 THR A N 1
ATOM 1446 C CA . THR A 1 179 ? -25.354 -2.542 10.805 1.00 63.81 179 THR A CA 1
ATOM 1447 C C . THR A 1 179 ? -24.239 -3.572 10.944 1.00 63.81 179 THR A C 1
ATOM 1449 O O . THR A 1 179 ? -23.629 -3.925 9.952 1.00 63.81 179 THR A O 1
ATOM 1452 N N . ARG A 1 180 ? -23.948 -4.100 12.136 1.00 69.25 180 ARG A N 1
ATOM 1453 C CA . ARG A 1 180 ? -22.910 -5.122 12.312 1.00 69.25 180 ARG A CA 1
ATOM 1454 C C . ARG A 1 180 ? -23.343 -6.462 11.734 1.00 69.25 180 ARG A C 1
ATOM 1456 O O . ARG A 1 180 ? -22.542 -7.106 11.061 1.00 69.25 180 ARG A O 1
ATOM 1463 N N . HIS A 1 181 ? -24.582 -6.879 11.996 1.00 77.19 181 HIS A N 1
ATOM 1464 C CA . HIS A 1 181 ? -25.142 -8.071 11.362 1.00 77.19 181 HIS A CA 1
ATOM 1465 C C . HIS A 1 181 ? -25.182 -7.888 9.844 1.00 77.19 181 HIS A C 1
ATOM 1467 O O . HIS A 1 181 ? -24.724 -8.757 9.111 1.00 77.19 181 HIS A O 1
ATOM 1473 N N . PHE A 1 182 ? -25.597 -6.704 9.395 1.00 76.69 182 PHE A N 1
ATOM 1474 C CA . PHE A 1 182 ? -25.555 -6.311 7.994 1.00 76.69 182 PHE A CA 1
ATOM 1475 C C . PHE A 1 182 ? -24.133 -6.351 7.415 1.00 76.69 182 PHE A C 1
ATOM 1477 O O . PHE A 1 182 ? -23.942 -6.951 6.375 1.00 76.69 182 PHE A O 1
ATOM 1484 N N . ILE A 1 183 ? -23.106 -5.824 8.090 1.00 79.69 183 ILE A N 1
ATOM 1485 C CA . ILE A 1 183 ? -21.706 -5.871 7.629 1.00 79.69 183 ILE A CA 1
ATOM 1486 C C . ILE A 1 183 ? -21.208 -7.316 7.567 1.00 79.69 183 ILE A C 1
ATOM 1488 O O . ILE A 1 183 ? -20.541 -7.683 6.606 1.00 79.69 183 ILE A O 1
ATOM 1492 N N . LYS A 1 184 ? -21.522 -8.152 8.567 1.00 85.88 184 LYS A N 1
ATOM 1493 C CA . LYS A 1 184 ? -21.185 -9.584 8.532 1.00 85.88 184 LYS A CA 1
ATOM 1494 C C . LYS A 1 184 ? -21.854 -10.275 7.344 1.00 85.88 184 LYS A C 1
ATOM 1496 O O . LYS A 1 184 ? -21.192 -11.044 6.656 1.00 85.88 184 LYS A O 1
ATOM 1501 N N . GLN A 1 185 ? -23.128 -9.978 7.094 1.00 87.75 185 GLN A N 1
ATOM 1502 C CA . GLN A 1 185 ? -23.866 -10.501 5.949 1.00 87.75 185 GLN A CA 1
ATOM 1503 C C . GLN A 1 185 ? -23.285 -9.995 4.630 1.00 87.75 185 GLN A C 1
ATOM 1505 O O . GLN A 1 185 ? -23.009 -10.807 3.767 1.00 87.75 185 GLN A O 1
ATOM 1510 N N . VAL A 1 186 ? -23.038 -8.694 4.479 1.00 86.06 186 VAL A N 1
ATOM 1511 C CA . VAL A 1 186 ? -22.432 -8.096 3.280 1.00 86.06 186 VAL A CA 1
ATOM 1512 C C . VAL A 1 186 ? -21.060 -8.700 3.008 1.00 86.06 186 VAL A C 1
ATOM 1514 O O . VAL A 1 186 ? -20.766 -9.026 1.867 1.00 86.06 186 VAL A O 1
ATOM 1517 N N . ARG A 1 187 ? -20.239 -8.915 4.041 1.00 89.88 187 ARG A N 1
ATOM 1518 C CA . ARG A 1 187 ? -18.951 -9.607 3.911 1.00 89.88 187 ARG A CA 1
ATOM 1519 C C . ARG A 1 187 ? -19.130 -11.039 3.412 1.00 89.88 187 ARG A C 1
ATOM 1521 O O . ARG A 1 187 ? -18.481 -11.414 2.444 1.00 89.88 187 ARG A O 1
ATOM 1528 N N . LEU A 1 188 ? -20.027 -11.805 4.039 1.00 93.06 188 LEU A N 1
ATOM 1529 C CA . LEU A 1 188 ? -20.307 -13.188 3.652 1.00 93.06 188 LEU A CA 1
ATOM 1530 C C . LEU A 1 188 ? -20.830 -13.275 2.215 1.00 93.06 188 LEU A C 1
ATOM 1532 O O . LEU A 1 188 ? -20.296 -14.040 1.421 1.00 93.06 188 LEU A O 1
ATOM 1536 N N . TRP A 1 189 ? -21.835 -12.471 1.872 1.00 94.75 189 TRP A N 1
ATOM 1537 C CA . TRP A 1 189 ? -22.407 -12.419 0.530 1.00 94.75 189 TRP A CA 1
ATOM 1538 C C . TRP A 1 189 ? -21.402 -11.923 -0.503 1.00 94.75 189 TRP A C 1
ATOM 1540 O O . TRP A 1 189 ? -21.349 -12.481 -1.590 1.00 94.75 189 TRP A O 1
ATOM 1550 N N . GLY A 1 190 ? -20.574 -10.935 -0.163 1.00 93.56 190 GLY A N 1
ATOM 1551 C CA . GLY A 1 190 ? -19.493 -10.457 -1.022 1.00 93.56 190 GLY A CA 1
ATOM 1552 C C . GLY A 1 190 ? -18.460 -11.545 -1.309 1.00 93.56 190 GLY A C 1
ATOM 1553 O O . GLY A 1 190 ? -18.068 -11.712 -2.457 1.00 93.56 190 GLY A O 1
ATOM 1554 N N . LEU A 1 191 ? -18.081 -12.337 -0.301 1.00 94.44 191 LEU A N 1
ATOM 1555 C CA . LEU A 1 191 ? -17.171 -13.473 -0.472 1.00 94.44 191 LEU A CA 1
ATOM 1556 C C . LEU A 1 191 ? -17.791 -14.582 -1.324 1.00 94.44 191 LEU A C 1
ATOM 1558 O O . LEU A 1 191 ? -17.143 -15.074 -2.240 1.00 94.44 191 LEU A O 1
ATOM 1562 N N . LEU A 1 192 ? -19.043 -14.954 -1.053 1.00 96.19 192 LEU A N 1
ATOM 1563 C CA . LEU A 1 192 ? -19.755 -15.951 -1.856 1.00 96.19 192 LEU A CA 1
ATOM 1564 C C . LEU A 1 192 ? -19.909 -15.494 -3.309 1.00 96.19 192 LEU A C 1
ATOM 1566 O O . LEU A 1 192 ? -19.698 -16.288 -4.219 1.00 96.19 192 LEU A O 1
ATOM 1570 N N . LEU A 1 193 ? -20.225 -14.214 -3.524 1.00 96.31 193 LEU A N 1
ATOM 1571 C CA . LEU A 1 193 ? -20.298 -13.620 -4.854 1.00 96.31 193 LEU A CA 1
ATOM 1572 C C . LEU A 1 193 ? -18.930 -13.639 -5.543 1.00 96.31 193 LEU A C 1
ATOM 1574 O O . LEU A 1 193 ? -18.859 -14.019 -6.704 1.00 96.31 193 LEU A O 1
ATOM 1578 N N . ALA A 1 194 ? -17.849 -13.289 -4.842 1.00 95.38 194 ALA A N 1
ATOM 1579 C CA . ALA A 1 194 ? -16.499 -13.336 -5.399 1.00 95.38 194 ALA A CA 1
ATOM 1580 C C . ALA A 1 194 ? -16.114 -14.759 -5.820 1.00 95.38 194 ALA A C 1
ATOM 1582 O O . ALA A 1 194 ? -15.674 -14.956 -6.946 1.00 95.38 194 ALA A O 1
ATOM 1583 N N . ILE A 1 195 ? -16.362 -15.756 -4.964 1.00 95.44 195 ILE A N 1
ATOM 1584 C CA . ILE A 1 195 ? -16.122 -17.172 -5.281 1.00 95.44 195 ILE A CA 1
ATOM 1585 C C . ILE A 1 195 ? -16.954 -17.604 -6.495 1.00 95.44 195 ILE A C 1
ATOM 1587 O O . ILE A 1 195 ? -16.419 -18.229 -7.404 1.00 95.44 195 ILE A O 1
ATOM 1591 N N . ALA A 1 196 ? -18.242 -17.249 -6.540 1.00 96.75 196 ALA A N 1
ATOM 1592 C CA . ALA A 1 196 ? -19.118 -17.593 -7.658 1.00 96.75 196 ALA A CA 1
ATOM 1593 C C . ALA A 1 196 ? -18.661 -16.950 -8.977 1.00 96.75 196 ALA A C 1
ATOM 1595 O O . ALA A 1 196 ? -18.687 -17.607 -10.014 1.00 96.75 196 ALA A O 1
ATOM 1596 N N . LEU A 1 197 ? -18.214 -15.690 -8.942 1.00 96.62 197 LEU A N 1
ATOM 1597 C CA . LEU A 1 197 ? -17.674 -15.001 -10.112 1.00 96.62 197 LEU A CA 1
ATOM 1598 C C . LEU A 1 197 ? -16.357 -15.629 -10.578 1.00 96.62 197 LEU A C 1
ATOM 1600 O O . LEU A 1 197 ? -16.220 -15.879 -11.770 1.00 96.62 197 LEU A O 1
ATOM 1604 N N . ILE A 1 198 ? -15.436 -15.943 -9.660 1.00 95.25 198 ILE A N 1
ATOM 1605 C CA . ILE A 1 198 ? -14.178 -16.640 -9.974 1.00 95.25 198 ILE A CA 1
ATOM 1606 C C . ILE A 1 198 ? -14.468 -17.996 -10.620 1.00 95.25 198 ILE A C 1
ATOM 1608 O O . ILE A 1 198 ? -13.923 -18.292 -11.675 1.00 95.25 198 ILE A O 1
ATOM 1612 N N . MET A 1 199 ? -15.377 -18.792 -10.049 1.00 96.00 199 MET A N 1
ATOM 1613 C CA . MET A 1 199 ? -15.778 -20.078 -10.631 1.00 96.00 199 MET A CA 1
ATOM 1614 C C . MET A 1 199 ? -16.410 -19.912 -12.015 1.00 96.00 199 MET A C 1
ATOM 1616 O O . MET A 1 199 ? -16.070 -20.646 -12.934 1.00 96.00 199 MET A O 1
ATOM 1620 N N . ASN A 1 200 ? -17.316 -18.946 -12.183 1.00 96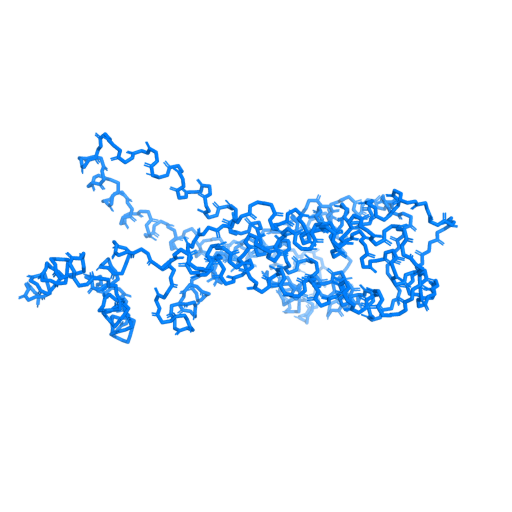.44 200 ASN A N 1
ATOM 1621 C CA . ASN A 1 200 ? -17.975 -18.705 -13.464 1.00 96.44 200 ASN A CA 1
ATOM 1622 C C . ASN A 1 200 ? -16.977 -18.281 -14.549 1.00 96.44 200 ASN A C 1
ATOM 1624 O O . ASN A 1 200 ? -17.049 -18.769 -15.675 1.00 96.44 200 ASN A O 1
ATOM 1628 N N . VAL A 1 201 ? -16.043 -17.388 -14.212 1.00 96.06 201 VAL A N 1
ATOM 1629 C CA . VAL A 1 201 ? -14.992 -16.946 -15.133 1.00 96.06 201 VAL A CA 1
ATOM 1630 C C . VAL A 1 201 ? -14.026 -18.085 -15.440 1.00 96.06 201 VAL A C 1
ATOM 1632 O O . VAL A 1 201 ? -13.746 -18.311 -16.613 1.00 96.06 201 VAL A O 1
ATOM 1635 N N . GLY A 1 202 ? -13.608 -18.852 -14.431 1.00 95.62 202 GLY A N 1
ATOM 1636 C CA . GLY A 1 202 ? -12.721 -19.995 -14.621 1.00 95.62 202 GLY A CA 1
ATOM 1637 C C . GLY A 1 202 ? -13.325 -21.094 -15.490 1.00 95.62 202 GLY A C 1
ATOM 1638 O O . GLY A 1 202 ? -12.645 -21.612 -16.363 1.00 95.62 202 GLY A O 1
ATOM 1639 N N . ILE A 1 203 ? -14.622 -21.388 -15.346 1.00 96.19 203 ILE A N 1
ATOM 1640 C CA . ILE A 1 203 ? -15.328 -22.320 -16.244 1.00 96.19 203 ILE A CA 1
ATOM 1641 C C . ILE A 1 203 ? -15.443 -21.738 -17.659 1.00 96.19 203 ILE A C 1
ATOM 1643 O O . ILE A 1 203 ? -15.292 -22.461 -18.633 1.00 96.19 203 ILE A O 1
ATOM 1647 N N . SER A 1 204 ? -15.720 -20.437 -17.789 1.00 96.25 204 SER A N 1
ATOM 1648 C CA . SER A 1 204 ? -15.910 -19.800 -19.102 1.00 96.25 204 SER A CA 1
ATOM 1649 C C . SER A 1 204 ? -14.613 -19.660 -19.905 1.00 96.25 204 SER A C 1
ATOM 1651 O O . SER A 1 204 ? -14.673 -19.503 -21.121 1.00 96.25 204 SER A O 1
ATOM 1653 N N . GLN A 1 205 ? -13.463 -19.658 -19.230 1.00 95.25 205 GLN A N 1
ATOM 1654 C CA . GLN A 1 205 ? -12.132 -19.518 -19.824 1.00 95.25 205 GLN A CA 1
ATOM 1655 C C . GLN A 1 205 ? -11.305 -20.812 -19.732 1.00 95.25 205 GLN A C 1
ATOM 1657 O O . GLN A 1 205 ? -10.099 -20.761 -19.952 1.00 95.25 205 GLN A O 1
ATOM 1662 N N . ASP A 1 206 ? -11.933 -21.942 -19.387 1.00 96.31 206 ASP A N 1
ATOM 1663 C CA . ASP A 1 206 ? -11.287 -23.255 -19.258 1.00 96.31 206 ASP A CA 1
ATOM 1664 C C . ASP A 1 206 ? -10.014 -23.235 -18.388 1.00 96.31 206 ASP A C 1
ATOM 1666 O O . ASP A 1 206 ? -8.977 -23.788 -18.749 1.00 96.31 206 ASP A O 1
ATOM 1670 N N . TRP A 1 207 ? -10.082 -22.579 -17.225 1.00 96.38 207 TRP A N 1
ATOM 1671 C CA . TRP A 1 207 ? -8.950 -22.499 -16.303 1.00 96.38 207 TRP A CA 1
ATOM 1672 C C . TRP A 1 207 ? -8.566 -23.870 -15.764 1.00 96.38 207 TRP A C 1
ATOM 1674 O O . TRP A 1 207 ? -9.406 -24.627 -15.263 1.00 96.38 207 TRP A O 1
ATOM 1684 N N . ASP A 1 208 ? -7.263 -24.129 -15.739 1.00 95.88 208 ASP A N 1
ATOM 1685 C CA . ASP A 1 208 ? -6.726 -25.259 -15.004 1.00 95.88 208 ASP A CA 1
ATOM 1686 C C . ASP A 1 208 ? -7.036 -25.132 -13.504 1.00 95.88 208 ASP A C 1
ATOM 1688 O O . ASP A 1 208 ? -7.204 -24.043 -12.936 1.00 95.88 208 ASP A O 1
ATOM 1692 N N . PHE A 1 209 ? -7.082 -26.279 -12.822 1.00 95.00 209 PHE A N 1
ATOM 1693 C CA . PHE A 1 209 ? -7.313 -26.327 -11.375 1.00 95.00 209 PHE A CA 1
ATOM 1694 C C . PHE A 1 209 ? -6.294 -25.476 -10.600 1.00 95.00 209 PHE A C 1
ATOM 1696 O O . PHE A 1 209 ? -6.651 -24.815 -9.624 1.00 95.00 209 PHE A O 1
ATOM 1703 N N . TRP A 1 210 ? -5.034 -25.480 -11.046 1.00 96.06 210 TRP A N 1
ATOM 1704 C CA . TRP A 1 210 ? -3.969 -24.701 -10.422 1.00 96.06 210 TRP A CA 1
ATOM 1705 C C . TRP A 1 210 ? -4.148 -23.205 -10.640 1.00 96.06 210 TRP A C 1
ATOM 1707 O O . TRP A 1 210 ? -4.073 -22.469 -9.664 1.00 96.06 210 TRP A O 1
ATOM 1717 N N . ASP A 1 211 ? -4.478 -22.760 -11.852 1.00 94.69 211 ASP A N 1
ATOM 1718 C CA . ASP A 1 211 ? -4.752 -21.344 -12.118 1.00 94.69 211 ASP A CA 1
ATOM 1719 C C . ASP A 1 211 ? -5.954 -20.850 -11.298 1.00 94.69 211 ASP A C 1
ATOM 1721 O O . ASP A 1 211 ? -5.896 -19.789 -10.678 1.00 94.69 211 ASP A O 1
ATOM 1725 N N . SER A 1 212 ? -6.997 -21.675 -11.162 1.00 93.06 212 SER A N 1
ATOM 1726 C CA . SER A 1 212 ? -8.156 -21.374 -10.308 1.00 93.06 212 SER A CA 1
ATOM 1727 C C . SER A 1 212 ? -7.801 -21.210 -8.822 1.00 93.06 212 SER A C 1
ATOM 1729 O O . SER A 1 212 ? -8.465 -20.457 -8.107 1.00 93.06 212 SER A O 1
ATOM 1731 N N . LEU A 1 213 ? -6.776 -21.921 -8.339 1.00 93.62 213 LEU A N 1
ATOM 1732 C CA . LEU A 1 213 ? -6.321 -21.868 -6.946 1.00 93.62 213 LEU A CA 1
ATOM 1733 C C . LEU A 1 213 ? -5.277 -20.769 -6.703 1.00 93.62 213 LEU A C 1
ATOM 1735 O O . LEU A 1 213 ? -5.282 -20.151 -5.637 1.00 93.62 213 LEU A O 1
ATOM 1739 N N . LEU A 1 214 ? -4.380 -20.543 -7.663 1.00 93.38 214 LEU A N 1
ATOM 1740 C CA . LEU A 1 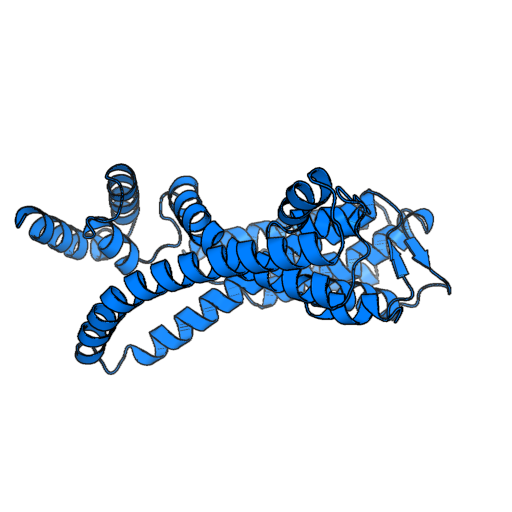214 ? -3.271 -19.594 -7.570 1.00 93.38 214 LEU A CA 1
ATOM 1741 C C . LEU A 1 214 ? -3.725 -18.160 -7.863 1.00 93.38 214 LEU A C 1
ATOM 1743 O O . LEU A 1 214 ? -3.244 -17.236 -7.213 1.00 93.38 214 LEU A O 1
ATOM 1747 N N . TRP A 1 215 ? -4.724 -17.958 -8.727 1.00 93.25 215 TRP A N 1
ATOM 1748 C CA . TRP A 1 215 ? -5.234 -16.621 -9.045 1.00 93.25 215 TRP A CA 1
ATOM 1749 C C . TRP A 1 215 ? -5.745 -15.839 -7.819 1.00 93.25 215 TRP A C 1
ATOM 1751 O O . TRP A 1 215 ? -5.368 -14.677 -7.648 1.00 93.25 215 TRP A O 1
ATOM 1761 N N . PRO A 1 216 ? -6.537 -16.426 -6.894 1.00 92.38 216 PRO A N 1
ATOM 1762 C CA . PRO A 1 216 ? -6.906 -15.737 -5.659 1.00 92.38 216 PRO A CA 1
ATOM 1763 C C . PRO A 1 216 ? -5.713 -15.431 -4.745 1.00 92.38 216 PRO A C 1
ATOM 1765 O O . PRO A 1 216 ? -5.780 -14.473 -3.980 1.00 92.38 216 PRO A O 1
ATOM 1768 N N . LEU A 1 217 ? -4.645 -16.237 -4.790 1.00 90.44 217 LEU A N 1
ATOM 1769 C CA . LEU A 1 217 ? -3.440 -16.024 -3.981 1.00 90.44 217 LEU A CA 1
ATOM 1770 C C . LEU A 1 217 ? -2.636 -14.819 -4.486 1.00 90.44 217 LEU A C 1
ATOM 1772 O O . LEU A 1 217 ? -2.211 -14.008 -3.663 1.00 90.44 217 LEU A O 1
ATOM 1776 N N . ASP A 1 218 ? -2.534 -14.651 -5.806 1.00 87.38 218 ASP A N 1
ATOM 1777 C CA . ASP A 1 218 ? -1.914 -13.476 -6.444 1.00 87.38 218 ASP A CA 1
ATOM 1778 C C . ASP A 1 218 ? -2.675 -12.176 -6.150 1.00 87.38 218 ASP A C 1
ATOM 1780 O O . ASP A 1 218 ? -2.107 -11.086 -6.166 1.00 87.38 218 ASP A O 1
ATOM 1784 N N . ASN A 1 219 ? -3.964 -12.283 -5.815 1.00 86.69 219 ASN A N 1
ATOM 1785 C CA . ASN A 1 219 ? -4.848 -11.147 -5.559 1.00 86.69 219 ASN A CA 1
ATOM 1786 C C . ASN A 1 219 ? -5.181 -10.928 -4.076 1.00 86.69 219 ASN A C 1
ATOM 1788 O O . ASN A 1 219 ? -6.139 -10.219 -3.752 1.00 86.69 219 ASN A O 1
ATOM 1792 N N . ILE A 1 220 ? -4.416 -11.514 -3.148 1.00 84.06 220 ILE A N 1
ATOM 1793 C CA . ILE A 1 220 ? -4.565 -11.194 -1.724 1.00 84.06 220 ILE A CA 1
ATOM 1794 C C . ILE A 1 220 ? -4.186 -9.712 -1.517 1.00 84.06 220 ILE A C 1
ATOM 1796 O O . ILE A 1 220 ? -3.079 -9.322 -1.868 1.00 84.06 220 ILE A O 1
ATOM 1800 N N . PRO A 1 221 ? -5.056 -8.890 -0.900 1.00 68.50 221 PRO A N 1
ATOM 1801 C CA . PRO A 1 221 ? -4.948 -7.426 -0.813 1.00 68.50 221 PRO A CA 1
ATOM 1802 C C . PRO A 1 221 ? -3.954 -6.935 0.248 1.00 68.50 221 PRO A C 1
ATOM 1804 O O . PRO A 1 221 ? -4.181 -5.961 0.959 1.00 68.50 221 PRO A O 1
ATOM 1807 N N . LEU A 1 222 ? -2.871 -7.669 0.422 1.00 64.75 222 LEU A N 1
ATOM 1808 C CA . LEU A 1 222 ? -1.673 -7.144 1.050 1.00 64.75 222 LEU A CA 1
ATOM 1809 C C . LEU A 1 222 ? -0.747 -6.702 -0.080 1.00 64.75 222 LEU A C 1
ATOM 1811 O O . LEU A 1 222 ? -0.874 -7.21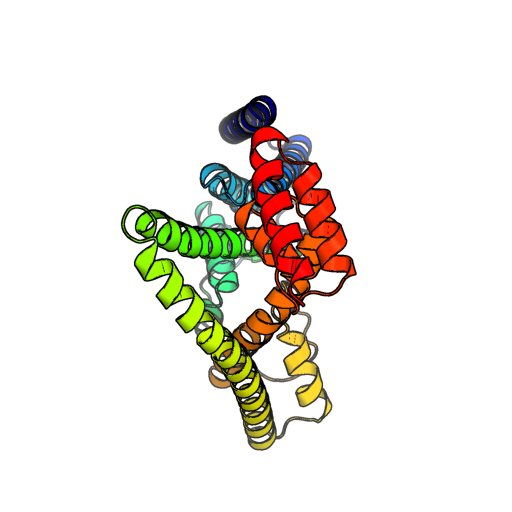1 -1.193 1.00 64.75 222 LEU A O 1
ATOM 1815 N N . ASP A 1 223 ? 0.227 -5.843 0.224 1.00 69.38 223 ASP A N 1
ATOM 1816 C CA . ASP A 1 223 ? 1.228 -5.368 -0.742 1.00 69.38 223 ASP A CA 1
ATOM 1817 C C . ASP A 1 223 ? 1.909 -6.514 -1.534 1.00 69.38 223 ASP A C 1
ATOM 1819 O O . ASP A 1 223 ? 2.552 -6.277 -2.544 1.00 69.38 223 ASP A O 1
ATOM 1823 N N . PHE A 1 224 ? 1.756 -7.783 -1.135 1.00 79.00 224 PHE A N 1
ATOM 1824 C CA . PHE A 1 224 ? 2.135 -8.954 -1.930 1.00 79.00 224 PHE A CA 1
ATOM 1825 C C . PHE A 1 224 ? 1.646 -8.926 -3.384 1.00 79.00 224 PHE A C 1
ATOM 1827 O O . PHE A 1 224 ? 2.431 -9.300 -4.247 1.00 79.00 224 PHE A O 1
ATOM 1834 N N . GLY A 1 225 ? 0.420 -8.472 -3.670 1.00 78.12 225 GLY A N 1
ATOM 1835 C CA . GLY A 1 225 ? -0.054 -8.347 -5.058 1.00 78.12 225 GLY A CA 1
ATOM 1836 C C . GLY A 1 225 ? 0.819 -7.386 -5.873 1.00 78.12 225 GLY A C 1
ATOM 1837 O O . GLY A 1 225 ? 1.303 -7.729 -6.952 1.00 78.12 225 GLY A O 1
ATOM 1838 N N . ASP A 1 226 ? 1.125 -6.225 -5.295 1.00 82.12 226 ASP A N 1
ATOM 1839 C CA . ASP A 1 226 ? 2.043 -5.254 -5.891 1.00 82.12 226 ASP A CA 1
ATOM 1840 C C . ASP A 1 226 ? 3.474 -5.785 -5.957 1.00 82.12 226 ASP A C 1
ATOM 1842 O O . ASP A 1 226 ? 4.182 -5.517 -6.921 1.00 82.12 226 ASP A O 1
ATOM 1846 N N . ALA A 1 227 ? 3.918 -6.573 -4.973 1.00 88.12 227 ALA A N 1
ATOM 1847 C CA . ALA A 1 227 ? 5.218 -7.231 -5.019 1.00 88.12 227 ALA A CA 1
ATOM 1848 C C . ALA A 1 227 ? 5.300 -8.189 -6.212 1.00 88.12 227 ALA A C 1
ATOM 1850 O O . ALA A 1 227 ? 6.280 -8.147 -6.952 1.00 88.12 227 ALA A O 1
ATOM 1851 N N . PHE A 1 228 ? 4.271 -9.013 -6.428 1.00 87.00 228 PHE A N 1
ATOM 1852 C CA . PHE A 1 228 ? 4.205 -9.916 -7.573 1.00 87.00 228 PHE A CA 1
ATOM 1853 C C . PHE A 1 228 ? 4.281 -9.137 -8.891 1.00 87.00 228 PHE A C 1
ATOM 1855 O O . PHE A 1 228 ? 5.101 -9.461 -9.747 1.00 87.00 228 PHE A O 1
ATOM 1862 N N . GLN A 1 229 ? 3.538 -8.035 -9.009 1.00 82.19 229 GLN A N 1
ATOM 1863 C CA . GLN A 1 229 ? 3.567 -7.184 -10.198 1.00 82.19 229 GLN A CA 1
ATOM 1864 C C . GLN A 1 229 ? 4.906 -6.447 -10.388 1.00 82.19 229 GLN A C 1
ATOM 1866 O O . GLN A 1 229 ? 5.404 -6.343 -11.507 1.00 82.19 229 GLN A O 1
ATOM 1871 N N . ILE A 1 230 ? 5.515 -5.935 -9.315 1.00 88.50 230 ILE A N 1
ATOM 1872 C CA . ILE A 1 230 ? 6.799 -5.221 -9.358 1.00 88.50 230 ILE A CA 1
ATOM 1873 C C . ILE A 1 230 ? 7.934 -6.186 -9.709 1.00 88.50 230 ILE A C 1
ATOM 1875 O O . ILE A 1 230 ? 8.819 -5.831 -10.482 1.00 88.50 230 ILE A O 1
ATOM 1879 N N . PHE A 1 231 ? 7.942 -7.398 -9.164 1.00 91.06 231 PHE A N 1
ATOM 1880 C CA . PHE A 1 231 ? 9.006 -8.369 -9.429 1.00 91.06 231 PHE A CA 1
ATOM 1881 C C . PHE A 1 231 ? 8.732 -9.274 -10.636 1.00 91.06 231 PHE A C 1
ATOM 1883 O O . PHE A 1 231 ? 9.536 -10.168 -10.894 1.00 91.06 231 PHE A O 1
ATOM 1890 N N . ASP A 1 232 ? 7.645 -9.021 -11.376 1.00 87.81 232 ASP A N 1
ATOM 1891 C CA . ASP A 1 232 ? 7.171 -9.847 -12.496 1.00 87.81 232 ASP A CA 1
ATOM 1892 C C . ASP A 1 232 ? 7.085 -11.337 -12.120 1.00 87.81 232 ASP A C 1
ATOM 1894 O O . ASP A 1 232 ? 7.477 -12.248 -12.848 1.00 87.81 232 ASP A O 1
ATOM 1898 N N . TRP A 1 233 ? 6.627 -11.588 -10.897 1.00 89.38 233 TRP A N 1
ATOM 1899 C CA . TRP A 1 233 ? 6.374 -12.921 -10.383 1.00 89.38 233 TRP A CA 1
ATOM 1900 C C . TRP A 1 233 ? 4.919 -13.265 -10.676 1.00 89.38 233 TRP A C 1
ATOM 1902 O O . TRP A 1 233 ? 4.011 -12.716 -10.061 1.00 89.38 233 TRP A O 1
ATOM 1912 N N . GLN A 1 234 ? 4.705 -14.184 -11.609 1.00 86.38 234 GLN A N 1
ATOM 1913 C CA . GLN A 1 234 ? 3.380 -14.681 -11.970 1.00 86.38 234 GLN A CA 1
ATOM 1914 C C . GLN A 1 234 ? 3.228 -16.089 -11.388 1.00 86.38 234 GLN A C 1
ATOM 1916 O O . GLN A 1 234 ? 4.032 -16.967 -11.715 1.00 86.38 234 GLN A O 1
ATOM 1921 N N . LEU A 1 235 ? 2.249 -16.321 -10.500 1.00 90.31 235 LEU A N 1
ATOM 1922 C CA . LEU A 1 235 ? 1.964 -17.683 -10.026 1.00 90.31 235 LEU A CA 1
ATOM 1923 C C . LEU A 1 235 ? 1.033 -18.431 -10.985 1.00 90.31 235 LEU A C 1
ATOM 1925 O O . LEU A 1 235 ? 1.029 -19.660 -10.975 1.00 90.31 235 LEU A O 1
ATOM 1929 N N . HIS A 1 236 ? 0.274 -17.713 -11.815 1.00 90.50 236 HIS A N 1
ATOM 1930 C CA . HIS A 1 236 ? -0.653 -18.275 -12.796 1.00 90.50 236 HIS A CA 1
ATOM 1931 C C . HIS A 1 236 ? -0.293 -17.890 -14.236 1.00 90.50 236 HIS A C 1
ATOM 1933 O O . HIS A 1 236 ? 0.378 -16.889 -14.479 1.00 90.50 236 HIS A O 1
ATOM 1939 N N . SER A 1 237 ? -0.803 -18.651 -15.207 1.00 89.50 237 SER A N 1
ATOM 1940 C CA . SER A 1 237 ? -0.543 -18.416 -16.641 1.00 89.50 237 SER A CA 1
ATOM 1941 C C . SER A 1 237 ? -1.576 -17.522 -17.346 1.00 89.50 237 SER A C 1
ATOM 1943 O O . SER A 1 237 ? -1.463 -17.242 -18.538 1.00 89.50 237 SER A O 1
ATOM 1945 N N . LEU A 1 238 ? -2.597 -17.077 -16.608 1.00 91.00 238 LEU A N 1
ATOM 1946 C CA . LEU A 1 238 ? -3.752 -16.365 -17.153 1.00 91.00 238 LEU A CA 1
ATOM 1947 C C . LEU A 1 238 ? -3.401 -14.972 -17.694 1.00 91.00 238 LEU A C 1
ATOM 1949 O O . LEU A 1 238 ? -2.848 -14.134 -16.980 1.00 91.00 238 LEU A O 1
ATOM 1953 N N . GLU A 1 239 ? -3.811 -14.705 -18.934 1.00 89.25 239 GLU A N 1
ATOM 1954 C CA . GLU A 1 239 ? -3.702 -13.387 -19.558 1.00 89.25 239 GLU A CA 1
ATOM 1955 C C . GLU A 1 239 ? -4.700 -12.409 -18.924 1.00 89.25 239 GLU A C 1
ATOM 1957 O O . GLU A 1 239 ? -5.908 -12.659 -18.876 1.00 89.25 239 GLU A O 1
ATOM 1962 N N . MET A 1 240 ? -4.200 -11.277 -18.429 1.00 85.88 240 MET A N 1
ATOM 1963 C CA . MET A 1 240 ? -5.035 -10.280 -17.767 1.00 85.88 240 MET A CA 1
ATOM 1964 C C . MET A 1 240 ? -5.910 -9.550 -18.794 1.00 85.88 240 MET A C 1
ATOM 1966 O O . MET A 1 240 ? -5.410 -8.827 -19.649 1.00 85.88 240 MET A O 1
ATOM 1970 N N . ASN A 1 241 ? -7.229 -9.702 -18.682 1.00 89.50 241 ASN A N 1
ATOM 1971 C CA . ASN A 1 241 ? -8.204 -8.919 -19.441 1.00 89.50 241 ASN A CA 1
ATOM 1972 C C . ASN A 1 241 ? -9.019 -8.005 -18.512 1.00 89.50 241 ASN A C 1
ATOM 1974 O O . ASN A 1 241 ? -8.990 -8.158 -17.291 1.00 89.50 241 ASN A O 1
ATOM 1978 N N . ILE A 1 242 ? -9.793 -7.073 -19.080 1.00 87.56 242 ILE A N 1
ATOM 1979 C CA . ILE A 1 242 ? -10.604 -6.103 -18.314 1.00 87.56 242 ILE A CA 1
ATOM 1980 C C . ILE A 1 242 ? -11.533 -6.800 -17.305 1.00 87.56 242 ILE A C 1
ATOM 1982 O O . ILE A 1 242 ? -11.740 -6.310 -16.191 1.00 87.56 242 ILE A O 1
ATOM 1986 N N . GLY A 1 243 ? -12.091 -7.957 -17.681 1.00 90.75 243 GLY A N 1
ATOM 1987 C CA . GLY A 1 243 ? -12.952 -8.751 -16.808 1.00 90.75 243 GLY A CA 1
ATOM 1988 C C . GLY A 1 243 ? -12.201 -9.280 -15.587 1.00 90.75 243 GLY A C 1
ATOM 1989 O O . GLY A 1 243 ? -12.689 -9.143 -14.465 1.00 90.75 243 GLY A O 1
ATOM 1990 N N . LEU A 1 244 ? -10.996 -9.814 -15.791 1.00 91.00 244 LEU A N 1
ATOM 1991 C CA . LEU A 1 244 ? -10.125 -10.295 -14.718 1.00 91.00 244 LEU A CA 1
ATOM 1992 C C . LEU A 1 244 ? -9.587 -9.169 -13.846 1.00 91.00 244 LEU A C 1
ATOM 1994 O O . LEU A 1 244 ? -9.606 -9.316 -12.629 1.00 91.00 244 LEU A O 1
ATOM 1998 N N . ALA A 1 245 ? -9.219 -8.027 -14.427 1.00 87.00 245 ALA A N 1
ATOM 1999 C CA . ALA A 1 245 ? -8.826 -6.845 -13.664 1.00 87.00 245 ALA A CA 1
ATOM 2000 C C . ALA A 1 245 ? -9.977 -6.363 -12.759 1.00 87.00 245 ALA A C 1
ATOM 2002 O O . ALA A 1 245 ? -9.800 -6.147 -11.562 1.00 87.00 245 ALA A O 1
ATOM 2003 N N . THR A 1 246 ? -11.201 -6.286 -13.293 1.00 89.69 246 THR A N 1
ATOM 2004 C CA . THR A 1 246 ? -12.388 -5.901 -12.508 1.00 89.69 246 THR A CA 1
ATOM 2005 C C . THR A 1 246 ? -12.674 -6.906 -11.388 1.00 89.69 246 THR A C 1
ATOM 2007 O O . THR A 1 246 ? -13.004 -6.520 -10.262 1.00 89.69 246 THR A O 1
ATOM 2010 N N . LEU A 1 247 ? -12.531 -8.203 -11.679 1.00 92.25 247 LEU A N 1
ATOM 2011 C CA . LEU A 1 247 ? -12.707 -9.272 -10.702 1.00 92.25 247 LEU A CA 1
ATOM 2012 C C . LEU A 1 247 ? -11.627 -9.235 -9.612 1.00 92.25 247 LEU A C 1
ATOM 2014 O O . LEU A 1 247 ? -11.959 -9.426 -8.442 1.00 92.25 247 LEU A O 1
ATOM 2018 N N . ALA A 1 248 ? -10.373 -8.950 -9.972 1.00 89.44 248 ALA A N 1
ATOM 2019 C CA . ALA A 1 248 ? -9.251 -8.784 -9.052 1.00 89.44 248 ALA A CA 1
ATOM 2020 C C . ALA A 1 248 ? -9.514 -7.644 -8.065 1.00 89.44 248 ALA A C 1
ATOM 2022 O O . ALA A 1 248 ? -9.466 -7.865 -6.857 1.00 89.44 248 ALA A O 1
ATOM 2023 N N . ILE A 1 249 ? -9.908 -6.465 -8.559 1.00 85.75 249 ILE A N 1
ATOM 2024 C CA . ILE A 1 249 ? -10.260 -5.309 -7.719 1.00 85.75 249 ILE A CA 1
ATOM 2025 C C . ILE A 1 249 ? -11.409 -5.665 -6.769 1.00 85.75 249 ILE A C 1
ATOM 2027 O O . ILE A 1 249 ? -11.335 -5.433 -5.559 1.00 85.75 249 ILE A O 1
ATOM 2031 N N . PHE A 1 250 ? -12.478 -6.280 -7.286 1.00 90.06 250 PHE A N 1
ATOM 2032 C CA . PHE A 1 250 ? -13.604 -6.704 -6.454 1.00 90.06 250 PHE A CA 1
ATOM 2033 C C . PHE A 1 250 ? -13.174 -7.700 -5.366 1.00 90.06 250 PHE A C 1
ATOM 2035 O O . PHE A 1 250 ? -13.541 -7.543 -4.198 1.00 90.06 250 PHE A O 1
ATOM 2042 N N . PHE A 1 251 ? -12.368 -8.700 -5.726 1.00 91.50 251 PHE A N 1
ATOM 2043 C CA . PHE A 1 251 ? -11.845 -9.691 -4.793 1.00 91.50 251 PHE A CA 1
ATOM 2044 C C . PHE A 1 251 ? -10.952 -9.049 -3.723 1.00 91.50 251 PHE A C 1
ATOM 2046 O O . PHE A 1 251 ? -11.171 -9.291 -2.533 1.00 91.50 251 PHE A O 1
ATOM 2053 N N . ARG A 1 252 ? -10.027 -8.161 -4.111 1.00 87.38 252 ARG A N 1
ATOM 2054 C CA . ARG A 1 252 ? -9.170 -7.392 -3.195 1.00 87.38 252 ARG A CA 1
ATOM 2055 C C . ARG A 1 252 ? -10.002 -6.591 -2.199 1.00 87.38 252 ARG A C 1
ATOM 2057 O O . ARG A 1 252 ? -9.743 -6.660 -0.997 1.00 87.38 252 ARG A O 1
ATOM 2064 N N . LEU A 1 253 ? -11.057 -5.904 -2.646 1.00 84.75 253 LEU A N 1
ATOM 2065 C CA . LEU A 1 253 ? -11.968 -5.157 -1.767 1.00 84.75 253 LEU A CA 1
ATOM 2066 C C . LEU A 1 253 ? -12.683 -6.067 -0.759 1.00 84.75 253 LEU A C 1
ATOM 2068 O O . LEU A 1 253 ? -12.761 -5.750 0.435 1.00 84.75 253 LEU A O 1
ATOM 2072 N N . VAL A 1 254 ? -13.190 -7.215 -1.219 1.00 90.12 254 VAL A N 1
ATOM 2073 C CA . VAL A 1 254 ? -13.856 -8.195 -0.355 1.00 90.12 254 VAL A CA 1
ATOM 2074 C C . VAL A 1 254 ? -12.875 -8.741 0.678 1.00 90.12 254 VAL A C 1
ATOM 2076 O O . VAL A 1 254 ? -13.157 -8.672 1.876 1.00 90.12 254 VAL A O 1
ATOM 2079 N N . VAL A 1 255 ? -11.710 -9.233 0.257 1.00 89.00 255 VAL A N 1
ATOM 2080 C CA . VAL A 1 255 ? -10.707 -9.804 1.164 1.00 89.00 255 VAL A CA 1
ATOM 2081 C C . VAL A 1 255 ? -10.165 -8.742 2.125 1.00 89.00 255 VAL A C 1
ATOM 2083 O O . VAL A 1 255 ? -10.006 -9.032 3.311 1.00 89.00 255 VAL A O 1
ATOM 2086 N N . SER A 1 256 ? -10.005 -7.489 1.692 1.00 82.62 256 SER A N 1
ATOM 2087 C CA . SER A 1 256 ? -9.586 -6.367 2.545 1.00 82.62 256 SER A CA 1
ATOM 2088 C C . SER A 1 256 ? -10.546 -6.182 3.714 1.00 82.62 256 SER A C 1
ATOM 2090 O O . SER A 1 256 ? -10.132 -6.091 4.872 1.00 82.62 256 SER A O 1
ATOM 2092 N N . ALA A 1 257 ? -11.855 -6.237 3.451 1.00 83.06 257 ALA A N 1
ATOM 2093 C CA . ALA A 1 257 ? -12.871 -6.176 4.499 1.00 83.06 257 ALA A CA 1
ATOM 2094 C C . ALA A 1 257 ? -12.758 -7.334 5.511 1.00 83.06 257 ALA A C 1
ATOM 2096 O O . ALA A 1 257 ? -13.167 -7.189 6.673 1.00 83.06 257 ALA A O 1
ATOM 2097 N N . TYR A 1 258 ? -12.193 -8.477 5.103 1.00 85.00 258 TYR A N 1
ATOM 2098 C CA . TYR A 1 258 ? -11.875 -9.584 6.000 1.00 85.00 258 TYR A CA 1
ATOM 2099 C C . TYR A 1 258 ? -10.590 -9.373 6.786 1.00 85.00 258 TYR A C 1
ATOM 2101 O O . TYR A 1 258 ? -10.622 -9.585 8.000 1.00 85.00 258 TYR A O 1
ATOM 2109 N N . VAL A 1 259 ? -9.523 -8.915 6.134 1.00 81.88 259 VAL A N 1
ATOM 2110 C CA . VAL A 1 259 ? -8.194 -8.685 6.717 1.00 81.88 259 VAL A CA 1
ATOM 2111 C C . VAL A 1 259 ? -8.210 -7.555 7.751 1.00 81.88 259 VAL A C 1
ATOM 2113 O O . VAL A 1 259 ? -7.563 -7.669 8.792 1.00 81.88 259 VAL A O 1
ATOM 2116 N N . LEU A 1 260 ? -9.036 -6.519 7.563 1.00 76.25 260 LEU A N 1
ATOM 2117 C CA . LEU A 1 260 ? -9.165 -5.402 8.511 1.00 76.25 260 LEU A CA 1
ATOM 2118 C C . LEU A 1 260 ? -9.519 -5.849 9.943 1.00 76.25 260 LEU A C 1
ATOM 2120 O O . LEU A 1 260 ? -9.088 -5.231 10.918 1.00 76.25 260 LEU A O 1
ATOM 2124 N N . GLY A 1 261 ? -10.291 -6.930 10.099 1.00 74.06 261 GLY A N 1
ATOM 2125 C CA . GLY A 1 261 ? -10.673 -7.459 11.412 1.00 74.06 261 GLY A CA 1
ATOM 2126 C C . GLY A 1 261 ? -9.481 -8.022 12.202 1.00 74.06 261 GLY A C 1
ATOM 2127 O O . GLY A 1 261 ? -9.194 -7.524 13.296 1.00 74.06 261 GLY A O 1
ATOM 2128 N N . PRO A 1 262 ? -8.788 -9.049 11.677 1.00 76.00 262 PRO A N 1
ATOM 2129 C CA . PRO A 1 262 ? -7.540 -9.564 12.227 1.00 76.00 262 PRO A CA 1
ATOM 2130 C C . PRO A 1 262 ? -6.465 -8.494 12.380 1.00 76.00 262 PRO A C 1
ATOM 2132 O O . PRO A 1 262 ? -5.862 -8.441 13.443 1.00 76.00 262 PRO A O 1
ATOM 2135 N N . VAL A 1 263 ? -6.281 -7.596 11.404 1.00 72.81 263 VAL A N 1
ATOM 2136 C CA . VAL A 1 263 ? -5.313 -6.490 11.512 1.00 72.81 263 VAL A CA 1
ATOM 2137 C C . VAL A 1 263 ? -5.637 -5.604 12.710 1.00 72.81 263 VAL A C 1
ATOM 2139 O O . VAL A 1 263 ? -4.747 -5.309 13.498 1.00 72.81 263 VAL A O 1
ATOM 2142 N N . ASN A 1 264 ? -6.906 -5.257 12.944 1.00 70.00 264 ASN A N 1
ATOM 2143 C CA . ASN A 1 264 ? -7.295 -4.493 14.131 1.00 70.00 264 ASN A CA 1
ATOM 2144 C C . ASN A 1 264 ? -7.078 -5.270 15.450 1.00 70.00 264 ASN A C 1
ATOM 2146 O O . ASN A 1 264 ? -6.761 -4.663 16.471 1.00 70.00 264 ASN A O 1
ATOM 2150 N N . ARG A 1 265 ? -7.218 -6.603 15.461 1.00 71.88 265 ARG A N 1
ATOM 2151 C CA . ARG A 1 265 ? -6.891 -7.430 16.643 1.00 71.88 265 ARG A CA 1
ATOM 2152 C C . ARG A 1 265 ? -5.386 -7.522 16.877 1.00 71.88 265 ARG A C 1
ATOM 2154 O O . ARG A 1 265 ? -4.930 -7.318 17.996 1.00 71.88 265 ARG A O 1
ATOM 2161 N N . PHE A 1 266 ? -4.624 -7.785 15.822 1.00 73.81 266 PHE A N 1
ATOM 2162 C CA . PHE A 1 266 ? -3.168 -7.813 15.849 1.00 73.81 266 PHE A CA 1
ATOM 2163 C C . PHE A 1 266 ? -2.614 -6.465 16.305 1.00 73.81 266 PHE A C 1
ATOM 2165 O O . PHE A 1 266 ? -1.754 -6.410 17.173 1.00 73.81 266 PHE A O 1
ATOM 2172 N N . TYR A 1 267 ? -3.199 -5.374 15.814 1.00 69.69 267 TYR A N 1
ATOM 2173 C CA . TYR A 1 267 ? -2.934 -4.016 16.264 1.00 69.69 267 TYR A CA 1
ATOM 2174 C C . TYR A 1 267 ? -3.150 -3.857 17.775 1.00 69.69 267 TYR A C 1
ATOM 2176 O O . TYR A 1 267 ? -2.269 -3.355 18.472 1.00 69.69 267 TYR A O 1
ATOM 2184 N N . LEU A 1 268 ? -4.293 -4.311 18.309 1.00 69.44 268 LEU A N 1
ATOM 2185 C CA . LEU A 1 268 ? -4.575 -4.257 19.750 1.00 69.44 268 LEU A CA 1
ATOM 2186 C C . LEU A 1 268 ? -3.539 -5.039 20.566 1.00 69.44 268 LEU A C 1
ATOM 2188 O O . LEU A 1 268 ? -3.101 -4.548 21.607 1.00 69.44 268 LEU A O 1
ATOM 2192 N N . TYR A 1 269 ? -3.136 -6.213 20.080 1.00 74.00 269 TYR A N 1
ATOM 2193 C CA . TYR A 1 269 ? -2.156 -7.076 20.732 1.00 74.00 269 TYR A CA 1
ATOM 2194 C C . TYR A 1 269 ? -0.745 -6.470 20.704 1.00 74.00 269 TYR A C 1
ATOM 2196 O O . TYR A 1 269 ? -0.131 -6.260 21.752 1.00 74.00 269 TYR A O 1
ATOM 2204 N N . LEU A 1 270 ? -0.258 -6.108 19.514 1.00 76.69 270 LEU A N 1
ATOM 2205 C CA . LEU A 1 270 ? 1.086 -5.579 19.288 1.00 76.69 270 LEU A CA 1
ATOM 2206 C C . LEU A 1 270 ? 1.296 -4.248 20.021 1.00 76.69 270 LEU A C 1
ATOM 2208 O O . LEU A 1 270 ? 2.319 -4.033 20.672 1.00 76.69 270 LEU A O 1
ATOM 2212 N N . LEU A 1 271 ? 0.305 -3.357 19.955 1.00 73.50 271 LEU A N 1
ATOM 2213 C CA . LEU A 1 271 ? 0.394 -2.023 20.545 1.00 73.50 271 LEU A CA 1
ATOM 2214 C C . LEU A 1 271 ? -0.166 -1.957 21.965 1.00 73.50 271 LEU A C 1
ATOM 2216 O O . LEU A 1 271 ? -0.143 -0.883 22.571 1.00 73.50 271 LEU A O 1
ATOM 2220 N N . LYS A 1 272 ? -0.638 -3.081 22.520 1.00 75.94 272 LYS A N 1
ATOM 2221 C CA . LYS A 1 272 ? -1.219 -3.171 23.871 1.00 75.94 272 LYS A CA 1
ATOM 2222 C C . LYS A 1 272 ? -2.296 -2.101 24.100 1.00 75.94 272 LYS A C 1
ATOM 2224 O O . LYS A 1 272 ? -2.283 -1.406 25.112 1.00 75.94 272 LYS A O 1
ATOM 2229 N N . GLY A 1 273 ? -3.164 -1.902 23.107 1.00 66.56 273 GLY A N 1
ATOM 2230 C CA . GLY A 1 273 ? -4.226 -0.889 23.123 1.00 66.56 273 GLY A CA 1
ATOM 2231 C C . GLY A 1 273 ? -3.787 0.570 22.909 1.00 66.56 273 GLY A C 1
ATOM 2232 O O . GLY A 1 273 ? -4.639 1.458 22.944 1.00 66.56 273 GLY A O 1
ATOM 2233 N N . ARG A 1 274 ? -2.499 0.860 22.655 1.00 65.56 274 ARG A N 1
ATOM 2234 C CA . ARG A 1 274 ? -2.045 2.223 22.312 1.00 65.56 274 ARG A CA 1
ATOM 2235 C C . ARG A 1 274 ? -2.654 2.676 20.975 1.00 65.56 274 ARG A C 1
ATOM 2237 O O . ARG A 1 274 ? -2.691 1.919 20.009 1.00 65.56 274 ARG A O 1
ATOM 2244 N N . GLY A 1 275 ? -3.166 3.908 20.949 1.00 66.81 275 GLY A N 1
ATOM 2245 C CA . GLY A 1 275 ? -3.852 4.506 19.795 1.00 66.81 275 GLY A CA 1
ATOM 2246 C C . GLY A 1 275 ? -5.368 4.310 19.760 1.00 66.81 275 GLY A C 1
ATOM 2247 O O . GLY A 1 275 ? -6.028 4.934 18.935 1.00 66.81 275 GLY A O 1
ATOM 2248 N N . LYS A 1 276 ? -5.941 3.501 20.661 1.00 73.62 276 LYS A N 1
ATOM 2249 C CA . LYS A 1 276 ? -7.389 3.502 20.899 1.00 73.62 276 LYS A CA 1
ATOM 2250 C C . LYS A 1 276 ? -7.765 4.635 21.844 1.00 73.62 276 LYS A C 1
ATOM 2252 O O . LYS A 1 276 ? -7.034 4.949 22.784 1.00 73.62 276 LYS A O 1
ATOM 2257 N N . THR A 1 277 ? -8.915 5.240 21.593 1.00 76.69 277 THR A N 1
ATOM 2258 C CA . THR A 1 277 ? -9.495 6.239 22.496 1.00 76.69 277 THR A CA 1
ATOM 2259 C C . THR A 1 277 ? -10.017 5.573 23.774 1.00 76.69 277 THR A C 1
ATOM 2261 O O . THR A 1 277 ? -10.333 4.382 23.779 1.00 76.69 277 THR A O 1
ATOM 2264 N N . VAL A 1 278 ? -10.137 6.337 24.868 1.00 79.38 278 VAL A N 1
ATOM 2265 C CA . VAL A 1 278 ? -10.693 5.836 26.143 1.00 79.38 278 VAL A CA 1
ATOM 2266 C C . VAL A 1 278 ? -12.083 5.227 25.924 1.00 79.38 278 VAL A C 1
ATOM 2268 O O . VAL A 1 278 ? -12.337 4.116 26.378 1.00 79.38 278 VAL A O 1
ATOM 2271 N N . ASP A 1 279 ? -12.940 5.891 25.145 1.00 75.88 279 ASP A N 1
ATOM 2272 C CA . ASP A 1 279 ? -14.281 5.405 24.789 1.00 75.88 279 ASP A CA 1
ATOM 2273 C C . ASP A 1 279 ? -14.258 4.049 24.068 1.00 75.88 279 ASP A C 1
ATOM 2275 O O . ASP A 1 279 ? -15.080 3.174 24.345 1.00 75.88 279 ASP A O 1
ATOM 2279 N N . GLU A 1 280 ? -13.323 3.854 23.135 1.00 78.31 280 GLU A N 1
ATOM 2280 C CA . GLU A 1 280 ? -13.178 2.583 22.422 1.00 78.31 280 GLU A CA 1
ATOM 2281 C C . GLU A 1 280 ? -12.711 1.465 23.347 1.00 78.31 280 GLU A C 1
ATOM 2283 O O . GLU A 1 280 ? -13.222 0.352 23.249 1.00 78.31 280 GLU A O 1
ATOM 2288 N N . LEU A 1 281 ? -11.770 1.750 24.249 1.00 83.50 281 LEU A N 1
ATOM 2289 C CA . LEU A 1 281 ? -11.297 0.764 25.217 1.00 83.50 281 LEU A CA 1
ATOM 2290 C C . LEU A 1 281 ? -12.406 0.371 26.194 1.00 83.50 281 LEU A C 1
ATOM 2292 O O . LEU A 1 281 ? -12.604 -0.815 26.435 1.00 83.50 281 LEU A O 1
ATOM 2296 N N . VAL A 1 282 ? -13.188 1.339 26.681 1.00 84.12 282 VAL A N 1
ATOM 2297 C CA . VAL A 1 282 ? -14.363 1.075 27.527 1.00 84.12 282 VAL A CA 1
ATOM 2298 C C . VAL A 1 282 ? -15.372 0.210 26.781 1.00 84.12 282 VAL A C 1
ATOM 2300 O O . VAL A 1 282 ? -15.852 -0.778 27.326 1.00 84.12 282 VAL A O 1
ATOM 2303 N N . LYS A 1 283 ? -15.648 0.529 25.511 1.00 82.69 283 LYS A N 1
ATOM 2304 C CA . LYS A 1 283 ? -16.540 -0.266 24.659 1.00 82.69 283 LYS A CA 1
ATOM 2305 C C . LYS A 1 283 ? -16.031 -1.693 24.449 1.00 82.69 283 LYS A C 1
ATOM 2307 O O . LYS A 1 283 ? -16.843 -2.602 24.310 1.00 82.69 283 LYS A O 1
ATOM 2312 N N . ILE A 1 284 ? -14.716 -1.893 24.377 1.00 83.62 284 ILE A N 1
ATOM 2313 C CA . ILE A 1 284 ? -14.127 -3.232 24.304 1.00 83.62 284 ILE A CA 1
ATOM 2314 C C . ILE A 1 284 ? -14.357 -3.966 25.627 1.00 83.62 284 ILE A C 1
ATOM 2316 O O . ILE A 1 284 ? -14.813 -5.099 25.587 1.00 83.62 284 ILE A O 1
ATOM 2320 N N . CYS A 1 285 ? -14.119 -3.324 26.774 1.00 85.69 285 CYS A N 1
ATOM 2321 C CA . CYS A 1 285 ? -14.299 -3.937 28.093 1.00 85.69 285 CYS A CA 1
ATOM 2322 C C . CYS A 1 285 ? -15.748 -4.335 28.411 1.00 85.69 285 CYS A C 1
ATOM 2324 O O . CYS A 1 285 ? -15.951 -5.309 29.125 1.00 85.69 285 CYS A O 1
ATOM 2326 N N . THR A 1 286 ? -16.745 -3.601 27.912 1.00 83.62 286 THR A N 1
ATOM 2327 C CA . THR A 1 286 ? -18.165 -3.866 28.213 1.00 83.62 286 THR A CA 1
ATOM 2328 C C . THR A 1 286 ? -18.858 -4.777 27.199 1.00 83.62 286 THR A C 1
ATOM 2330 O O . THR A 1 286 ? -20.028 -5.121 27.361 1.00 83.62 286 THR A O 1
ATOM 2333 N N . SER A 1 287 ? -18.175 -5.167 26.122 1.00 80.69 287 SER A N 1
ATOM 2334 C CA . SER A 1 287 ? -18.784 -5.894 25.009 1.00 80.69 287 SER A CA 1
ATOM 2335 C C . SER A 1 287 ? -18.479 -7.388 25.072 1.00 80.69 287 SER A C 1
ATOM 2337 O O . SER A 1 287 ? -17.357 -7.794 24.801 1.00 80.69 287 SER A O 1
ATOM 2339 N N . SER A 1 288 ? -19.505 -8.225 25.244 1.00 81.69 288 SER A N 1
ATOM 2340 C CA . SER A 1 288 ? -19.397 -9.698 25.286 1.00 81.69 288 SER A CA 1
ATOM 2341 C C . SER A 1 288 ? -18.844 -10.370 24.017 1.00 81.69 288 SER A C 1
ATOM 2343 O O . SER A 1 288 ? -18.617 -11.574 23.990 1.00 81.69 288 SER A O 1
ATOM 2345 N N . GLU A 1 289 ? -18.643 -9.618 22.938 1.00 77.12 289 GLU A N 1
ATOM 2346 C CA . GLU A 1 289 ? -18.146 -10.137 21.662 1.00 77.12 289 GLU A CA 1
ATOM 2347 C C . GLU A 1 289 ? -16.620 -10.263 21.582 1.00 77.12 289 GLU A C 1
ATOM 2349 O O . GLU A 1 289 ? -16.109 -10.844 20.618 1.00 77.12 289 GLU A O 1
ATOM 2354 N N . TYR A 1 290 ? -15.890 -9.655 22.517 1.00 81.06 290 TYR A N 1
ATOM 2355 C CA . TYR A 1 290 ? -14.437 -9.751 22.555 1.00 81.06 290 TYR A CA 1
ATOM 2356 C C . TYR A 1 290 ? -14.010 -10.914 23.449 1.00 81.06 290 TYR A C 1
ATOM 2358 O O . TYR A 1 290 ? -14.690 -11.269 24.408 1.00 81.06 290 TYR A O 1
ATOM 2366 N N . SER A 1 291 ? -12.882 -11.540 23.102 1.00 86.00 291 SER A N 1
ATOM 2367 C CA . SER A 1 291 ? -12.307 -12.581 23.950 1.00 86.00 291 SER A CA 1
ATOM 2368 C C . SER A 1 291 ? -11.870 -11.985 25.286 1.00 86.00 291 SER A C 1
ATOM 2370 O O . SER A 1 291 ? -11.489 -10.815 25.358 1.00 86.00 291 SER A O 1
ATOM 2372 N N . GLU A 1 292 ? -11.856 -12.808 26.331 1.00 85.81 292 GLU A N 1
ATOM 2373 C CA . GLU A 1 292 ? -11.405 -12.404 27.666 1.00 85.81 292 GLU A CA 1
ATOM 2374 C C . GLU A 1 292 ? -9.976 -11.834 27.649 1.00 85.81 292 GLU A C 1
ATOM 2376 O O . GLU A 1 292 ? -9.689 -10.820 28.281 1.00 85.81 292 GLU A O 1
ATOM 2381 N N . GLU A 1 293 ? -9.102 -12.394 26.812 1.00 85.75 293 GLU A N 1
ATOM 2382 C CA . GLU A 1 293 ? -7.761 -11.859 26.560 1.00 85.75 293 GLU A CA 1
ATOM 2383 C C . GLU A 1 293 ? -7.798 -10.419 26.009 1.00 85.75 293 GLU A C 1
ATOM 2385 O O . GLU A 1 293 ? -7.057 -9.543 26.459 1.00 85.75 293 GLU A O 1
ATOM 2390 N N . THR A 1 294 ? -8.712 -10.133 25.076 1.00 83.44 294 THR A N 1
ATOM 2391 C CA . THR A 1 294 ? -8.883 -8.782 24.523 1.00 83.44 294 THR A CA 1
ATOM 2392 C C . THR A 1 294 ? -9.394 -7.811 25.593 1.00 83.44 294 THR A C 1
ATOM 2394 O O . THR A 1 294 ? -8.947 -6.662 25.636 1.00 83.44 294 THR A O 1
ATOM 2397 N N . HIS A 1 295 ? -10.281 -8.264 26.489 1.00 85.94 295 HIS A N 1
ATOM 2398 C CA . HIS A 1 295 ? -10.726 -7.465 27.635 1.00 85.94 295 HIS A CA 1
ATOM 2399 C C . HIS A 1 295 ? -9.560 -7.111 28.557 1.00 85.94 295 HIS A C 1
ATOM 2401 O O . HIS A 1 295 ? -9.400 -5.943 28.908 1.00 85.94 295 HIS A O 1
ATOM 2407 N N . GLN A 1 296 ? -8.707 -8.078 28.902 1.00 86.31 296 GLN A N 1
ATOM 2408 C CA . GLN A 1 296 ? -7.548 -7.840 29.767 1.00 86.31 296 GLN A CA 1
ATOM 2409 C C . GLN A 1 296 ? -6.576 -6.820 29.161 1.00 86.31 296 GLN A C 1
ATOM 2411 O O . GLN A 1 296 ? -6.093 -5.927 29.864 1.00 86.31 296 GLN A O 1
ATOM 2416 N N . ILE A 1 297 ? -6.324 -6.898 27.849 1.00 84.38 297 ILE A N 1
ATOM 2417 C CA . ILE A 1 297 ? -5.488 -5.920 27.138 1.00 84.38 297 ILE A CA 1
ATOM 2418 C C . ILE A 1 297 ? -6.120 -4.525 27.202 1.00 84.38 297 ILE A C 1
ATOM 2420 O O . ILE A 1 297 ? -5.416 -3.554 27.485 1.00 84.38 297 ILE A O 1
ATOM 2424 N N . ALA A 1 298 ? -7.433 -4.414 26.983 1.00 85.62 298 ALA A N 1
ATOM 2425 C CA . ALA A 1 298 ? -8.138 -3.135 27.026 1.00 85.62 298 ALA A CA 1
ATOM 2426 C C . ALA A 1 298 ? -8.150 -2.514 28.434 1.00 85.62 298 ALA A C 1
ATOM 2428 O O . ALA A 1 298 ? -7.872 -1.322 28.572 1.00 85.62 298 ALA A O 1
ATOM 2429 N N . VAL A 1 299 ? -8.368 -3.316 29.482 1.00 85.56 299 VAL A N 1
ATOM 2430 C CA . VAL A 1 299 ? -8.284 -2.869 30.884 1.00 85.56 299 VAL A CA 1
ATOM 2431 C C . VAL A 1 299 ? -6.870 -2.391 31.207 1.00 85.56 299 VAL A C 1
ATOM 2433 O O . VAL A 1 299 ? -6.688 -1.297 31.739 1.00 85.56 299 VAL A O 1
ATOM 2436 N N . LYS A 1 300 ? -5.845 -3.164 30.830 1.00 85.44 300 LYS A N 1
ATOM 2437 C CA . LYS A 1 300 ? -4.443 -2.783 31.043 1.00 85.44 300 LYS A CA 1
ATOM 2438 C C . LYS A 1 300 ? -4.081 -1.492 30.308 1.00 85.44 300 LYS A C 1
ATOM 2440 O O . LYS A 1 300 ? -3.343 -0.671 30.850 1.00 85.44 300 LYS A O 1
ATOM 2445 N N . ALA A 1 301 ? -4.609 -1.298 29.100 1.00 83.75 301 ALA A N 1
ATOM 2446 C CA . ALA A 1 301 ? -4.444 -0.062 28.347 1.00 83.75 301 ALA A CA 1
ATOM 2447 C C . ALA A 1 301 ? -5.124 1.122 29.055 1.00 83.75 301 ALA A C 1
ATOM 2449 O O . ALA A 1 301 ? -4.482 2.155 29.218 1.00 83.75 301 ALA A O 1
ATOM 2450 N N . LEU A 1 302 ? -6.364 0.957 29.540 1.00 84.00 302 LEU A N 1
ATOM 2451 C CA . LEU A 1 302 ? -7.116 1.974 30.292 1.00 84.00 302 LEU A CA 1
ATOM 2452 C C . LEU A 1 302 ? -6.403 2.423 31.570 1.00 84.00 302 LEU A C 1
ATOM 2454 O O . LEU A 1 302 ? -6.356 3.619 31.850 1.00 84.00 302 LEU A O 1
ATOM 2458 N N . VAL A 1 303 ? -5.808 1.487 32.314 1.00 81.94 303 VAL A N 1
ATOM 2459 C CA . VAL A 1 303 ? -5.002 1.793 33.511 1.00 81.94 303 VAL A CA 1
ATOM 2460 C C . VAL A 1 303 ? -3.767 2.631 33.158 1.00 81.94 303 VAL A C 1
ATOM 2462 O O . VAL A 1 303 ? -3.305 3.426 33.971 1.00 81.94 303 VAL A O 1
ATOM 2465 N N . GLY A 1 304 ? -3.245 2.490 31.936 1.00 76.06 304 GLY A N 1
ATOM 2466 C CA . GLY A 1 304 ? -2.138 3.297 31.427 1.00 76.06 304 GLY A CA 1
ATOM 2467 C C . GLY A 1 304 ? -2.506 4.738 31.043 1.00 76.06 304 GLY A C 1
ATOM 2468 O O . GLY A 1 304 ? -1.594 5.537 30.826 1.00 76.06 304 GLY A O 1
ATOM 2469 N N . PHE A 1 305 ? -3.796 5.085 30.945 1.00 76.12 305 PHE A N 1
ATOM 2470 C CA . PHE A 1 305 ? -4.252 6.471 30.772 1.00 76.12 305 PHE A CA 1
ATOM 2471 C C . PHE A 1 305 ? -4.291 7.204 32.120 1.00 76.12 305 PHE A C 1
ATOM 2473 O O . PHE A 1 305 ? -4.428 6.573 33.166 1.00 76.12 305 PHE A O 1
ATOM 2480 N N . GLU A 1 306 ? -4.185 8.541 32.107 1.00 75.38 306 GLU A N 1
ATOM 2481 C CA . GLU A 1 306 ? -4.234 9.363 33.325 1.00 75.38 306 GLU A CA 1
ATOM 2482 C C . GLU A 1 306 ? -5.432 8.980 34.206 1.00 75.38 306 GLU A C 1
ATOM 2484 O O . GLU A 1 306 ? -6.584 9.130 33.794 1.00 75.38 306 GLU A O 1
ATOM 2489 N N . ALA A 1 307 ? -5.149 8.525 35.434 1.00 69.50 307 ALA A N 1
ATOM 2490 C CA . ALA A 1 307 ? -6.129 7.940 36.355 1.00 69.50 307 ALA A CA 1
ATOM 2491 C C . ALA A 1 307 ? -7.381 8.813 36.555 1.00 69.50 307 ALA A C 1
ATOM 2493 O O . ALA A 1 307 ? -8.484 8.306 36.742 1.00 69.50 307 ALA A O 1
ATOM 2494 N N . LYS A 1 308 ? -7.232 10.138 36.464 1.00 67.44 308 LYS A N 1
ATOM 2495 C CA . LYS A 1 308 ? -8.334 11.095 36.614 1.00 67.44 308 LYS A CA 1
ATOM 2496 C C . LYS A 1 308 ? -9.398 10.965 35.515 1.00 67.44 308 LYS A C 1
ATOM 2498 O O . LYS A 1 308 ? -10.565 11.240 35.773 1.00 67.44 308 LYS A O 1
ATOM 2503 N N . ILE A 1 309 ? -8.999 10.543 34.315 1.00 71.44 309 ILE A N 1
ATOM 2504 C CA . ILE A 1 309 ? -9.885 10.346 33.163 1.00 71.44 309 ILE A CA 1
ATOM 2505 C C . ILE A 1 309 ? -10.391 8.902 33.135 1.00 71.44 309 ILE A C 1
ATOM 2507 O O . ILE A 1 309 ? -11.564 8.673 32.873 1.00 71.44 309 ILE A O 1
ATOM 2511 N N . SER A 1 310 ? -9.544 7.918 33.432 1.00 71.44 310 SER A N 1
ATOM 2512 C CA . SER A 1 310 ? -9.882 6.498 33.267 1.00 71.44 310 SER A CA 1
ATOM 2513 C C . SER A 1 310 ? -10.712 5.904 34.414 1.00 71.44 310 SER A C 1
ATOM 2515 O O . SER A 1 310 ? -11.549 5.041 34.151 1.00 71.44 310 SER A O 1
ATOM 2517 N N . VAL A 1 311 ? -10.564 6.371 35.662 1.00 78.44 311 VAL A N 1
ATOM 2518 C CA . VAL A 1 311 ? -11.238 5.777 36.840 1.00 78.44 311 VAL A CA 1
ATOM 2519 C C . VAL A 1 311 ? -12.775 5.807 36.767 1.00 78.44 311 VAL A C 1
ATOM 2521 O O . VAL A 1 311 ? -13.376 4.749 36.960 1.00 78.44 311 VAL A O 1
ATOM 2524 N N . PRO A 1 312 ? -13.452 6.932 36.447 1.00 78.94 312 PRO A N 1
ATOM 2525 C CA . PRO A 1 312 ? -14.918 6.953 36.370 1.00 78.94 312 PRO A CA 1
ATOM 2526 C C . PRO A 1 312 ? -15.471 5.987 35.314 1.00 78.94 312 PRO A C 1
ATOM 2528 O O . PRO A 1 312 ? -16.495 5.338 35.523 1.00 78.94 312 PRO A O 1
ATOM 2531 N N . HIS A 1 313 ? -14.766 5.858 34.189 1.00 72.88 313 HIS A N 1
ATOM 2532 C CA . HIS A 1 313 ? -15.134 4.943 33.116 1.00 72.88 313 HIS A CA 1
ATOM 2533 C C . HIS A 1 313 ? -14.898 3.476 33.489 1.00 72.88 313 HIS A C 1
ATOM 2535 O O . HIS A 1 313 ? -15.705 2.626 33.121 1.00 72.88 313 HIS A O 1
ATOM 2541 N N . LEU A 1 314 ? -13.836 3.182 34.246 1.00 76.00 314 LEU A N 1
ATOM 2542 C CA . LEU A 1 314 ? -13.550 1.835 34.740 1.00 76.00 314 LEU A CA 1
ATOM 2543 C C . LEU A 1 314 ? -14.604 1.377 35.755 1.00 76.00 314 LEU A C 1
ATOM 2545 O O . LEU A 1 314 ? -15.104 0.262 35.652 1.00 76.00 314 LEU A O 1
ATOM 2549 N N . ILE A 1 315 ? -14.987 2.259 36.688 1.00 82.94 315 ILE A N 1
ATOM 2550 C CA . ILE A 1 315 ? -16.061 1.999 37.661 1.00 82.94 315 ILE A CA 1
ATOM 2551 C C . ILE A 1 315 ? -17.373 1.722 36.929 1.00 82.94 315 ILE A C 1
ATOM 2553 O O . ILE A 1 315 ? -18.071 0.765 37.254 1.00 82.94 315 ILE A O 1
ATOM 2557 N N . LYS A 1 316 ? -17.693 2.530 35.912 1.00 80.19 316 LYS A N 1
ATOM 2558 C CA . LYS A 1 316 ? -18.890 2.322 35.097 1.00 80.19 316 LYS A CA 1
ATOM 2559 C C . LYS A 1 316 ? -18.857 0.982 34.359 1.00 80.19 316 LYS A C 1
ATOM 2561 O O . LYS A 1 316 ? -19.859 0.279 34.373 1.00 80.19 316 LYS A O 1
ATOM 2566 N N . ALA A 1 317 ? -17.727 0.634 33.743 1.00 74.69 317 ALA A N 1
ATOM 2567 C CA . ALA A 1 317 ? -17.575 -0.637 33.044 1.00 74.69 317 ALA A CA 1
ATOM 2568 C C . ALA A 1 317 ? -17.767 -1.823 34.000 1.00 74.69 317 ALA A C 1
ATOM 2570 O O . ALA A 1 317 ? -18.575 -2.691 33.706 1.00 74.69 317 ALA A O 1
ATOM 2571 N N . LEU A 1 318 ? -17.108 -1.813 35.167 1.00 79.88 318 LEU A N 1
ATOM 2572 C CA . LEU A 1 318 ? -17.239 -2.862 36.187 1.00 79.88 318 LEU A CA 1
ATOM 2573 C C . LEU A 1 318 ? -18.678 -2.998 36.712 1.00 79.88 318 LEU A C 1
ATOM 2575 O O . LEU A 1 318 ? -19.192 -4.107 36.807 1.00 79.88 318 LEU A O 1
ATOM 2579 N N . ALA A 1 319 ? -19.355 -1.877 36.980 1.00 80.69 319 ALA A N 1
ATOM 2580 C CA . ALA A 1 319 ? -20.742 -1.878 37.449 1.00 80.69 319 ALA A CA 1
ATOM 2581 C C . ALA A 1 319 ? -21.749 -2.400 36.403 1.00 80.69 319 ALA A C 1
ATOM 2583 O O . ALA A 1 319 ? -22.857 -2.807 36.758 1.00 80.69 319 ALA A O 1
ATOM 2584 N N . GLU A 1 320 ? -21.405 -2.349 35.112 1.00 75.75 320 GLU A N 1
ATOM 2585 C CA . GLU A 1 320 ? -22.212 -2.919 34.029 1.00 75.75 320 GLU A CA 1
ATOM 2586 C C . GLU A 1 320 ? -21.952 -4.423 33.845 1.00 75.75 320 GLU A C 1
ATOM 2588 O O . GLU A 1 320 ? -22.876 -5.138 33.455 1.00 75.75 320 GLU A O 1
ATOM 2593 N N . THR A 1 321 ? -20.749 -4.913 34.168 1.00 69.69 321 THR A N 1
ATOM 2594 C CA . THR A 1 321 ? -20.405 -6.342 34.093 1.00 69.69 321 THR A CA 1
ATOM 2595 C C . THR A 1 321 ? -21.098 -7.172 35.176 1.00 69.69 321 THR A C 1
ATOM 2597 O O . THR A 1 321 ? -21.549 -8.267 34.873 1.00 69.69 321 THR A O 1
ATOM 2600 N N . ASP A 1 322 ? -21.271 -6.638 36.392 1.00 69.50 322 ASP A N 1
ATOM 2601 C CA . ASP A 1 322 ? -21.921 -7.338 37.524 1.00 69.50 322 ASP A CA 1
ATOM 2602 C C . ASP A 1 322 ? -23.435 -7.588 37.334 1.00 69.50 322 ASP A C 1
ATOM 2604 O O . ASP A 1 322 ? -24.086 -8.206 38.177 1.00 69.50 322 ASP A O 1
ATOM 2608 N N . LYS A 1 323 ? -24.035 -7.083 36.249 1.00 59.50 323 LYS A N 1
ATOM 2609 C CA . LYS A 1 323 ? -25.467 -7.261 35.947 1.00 59.50 323 LYS A CA 1
ATOM 2610 C C . LYS A 1 323 ? -25.787 -8.509 35.116 1.00 59.50 323 LYS A C 1
ATOM 2612 O O . LYS A 1 323 ? -26.962 -8.704 34.796 1.00 59.50 323 LYS A O 1
ATOM 2617 N N . TYR A 1 324 ? -24.788 -9.313 34.762 1.00 51.16 324 TYR A N 1
ATOM 2618 C CA . TYR A 1 324 ? -24.918 -10.515 33.933 1.00 51.16 324 TYR A CA 1
ATOM 2619 C C . TYR A 1 324 ? -24.280 -11.725 34.606 1.00 51.16 324 TYR A C 1
ATOM 2621 O O . TYR A 1 324 ? -24.823 -12.832 34.401 1.00 51.16 324 TYR A O 1
#